Protein AF-A0A8T3X8B7-F1 (afdb_monomer)

Sequence (304 aa):
MKGIYHHLPDPRIIEEIAELNKNKSIENPDLFSPKSDRYKIERVVHNTLFDWNDERKLWLVKKSAGFDDIENYLHAYAIHRANNQLNEACNKLWPCLEFINAISKKISLETNYPRIGSKFQREFTAGTTIPNLYYSHLSSLLAIMSTFGFISIYLRPNRFYNLIRTPDGWKLYERKKYMKEICCKNTKGWHYQLIDLYEFLMNNLEGFPQTDLSKSIQLLDYRNQSQYDVLGGVSVSASMGFNLVFRYMPFIFNTLATAFRIIKKSHSITNYSDSRFEELCEKLPQLYENYYKEFPKNDYDLEI

Secondary structure (DSSP, 8-state):
--SSGGGS-----HHHHHHHHHHHHHH-HHHHSTTS-HHHHHHHHHHHHHHHTSHHHHHHHHHHS-GGGHHHHHHHHHHHHHHHHHHHHHHHHHHHHHHHHHH-HHHHHHS-PPPS-TT--HHHHHHHHHHHHHHHHHHHHHHHHHHTTEEEEEETTTEEEEEEEETTEEEEEEHHHHHHHHS-----SHHHHHHHHHHHHHHHSTTPPP--HHHHHHHHHHHHHHHHHHHT-S---SSS-THHHHHHHHHHHHHHHHHHHHHHHHS-------HHHHHHHHHHHHHHHHHHHHS-GGGS----

Structure (mmCIF, N/CA/C/O backbone):
data_AF-A0A8T3X8B7-F1
#
_entry.id   AF-A0A8T3X8B7-F1
#
loop_
_atom_site.group_PDB
_atom_site.id
_atom_site.type_symbol
_atom_site.label_atom_id
_atom_site.label_alt_id
_atom_site.label_comp_id
_atom_site.label_asym_id
_atom_site.label_entity_id
_atom_site.label_seq_id
_atom_site.pdbx_PDB_ins_code
_atom_site.Cartn_x
_atom_site.Cartn_y
_atom_site.Cartn_z
_atom_site.occupancy
_atom_site.B_iso_or_equiv
_atom_site.auth_seq_id
_atom_site.auth_comp_id
_atom_site.auth_asym_id
_atom_site.auth_atom_id
_atom_site.pdbx_PDB_model_num
ATOM 1 N N . MET A 1 1 ? -32.495 3.100 0.894 1.00 40.47 1 MET A N 1
ATOM 2 C CA . MET A 1 1 ? -31.026 2.925 0.982 1.00 40.47 1 MET A CA 1
ATOM 3 C C . MET A 1 1 ? -30.490 3.342 2.362 1.00 40.47 1 MET A C 1
ATOM 5 O O . MET A 1 1 ? -29.664 4.234 2.448 1.00 40.47 1 MET A O 1
ATOM 9 N N . LYS A 1 2 ? -30.949 2.725 3.464 1.00 31.47 2 LYS A N 1
ATOM 10 C CA . LYS A 1 2 ? -30.523 3.075 4.843 1.00 31.47 2 LYS A CA 1
ATOM 11 C C . LYS A 1 2 ? -29.642 2.003 5.523 1.00 31.47 2 LYS A C 1
ATOM 13 O O . LYS A 1 2 ? -29.457 2.056 6.725 1.00 31.47 2 LYS A O 1
ATOM 18 N N . GLY A 1 3 ? -29.096 1.038 4.772 1.00 42.66 3 GLY A N 1
ATOM 19 C CA . GLY A 1 3 ? -28.388 -0.127 5.341 1.00 42.66 3 GLY A CA 1
ATOM 20 C C . GLY A 1 3 ? -26.893 -0.262 5.023 1.00 42.66 3 GLY A C 1
ATOM 21 O O . GLY A 1 3 ? -26.250 -1.131 5.593 1.00 42.66 3 GLY A O 1
ATOM 22 N N . ILE A 1 4 ? -26.322 0.559 4.132 1.00 49.19 4 ILE A N 1
ATOM 23 C CA . ILE A 1 4 ? -24.929 0.379 3.660 1.00 49.19 4 ILE A CA 1
ATOM 24 C C . ILE A 1 4 ? -23.929 1.199 4.496 1.00 49.19 4 ILE A C 1
ATOM 26 O O . ILE A 1 4 ? -22.772 0.811 4.628 1.00 49.19 4 ILE A O 1
ATOM 30 N N . TYR A 1 5 ? -24.376 2.279 5.145 1.00 48.84 5 TYR A N 1
ATOM 31 C CA . TYR A 1 5 ? -23.497 3.228 5.841 1.00 48.84 5 TYR A CA 1
ATOM 32 C C . TYR A 1 5 ? -22.719 2.631 7.027 1.00 48.84 5 TYR A C 1
ATOM 34 O O . TYR A 1 5 ? -21.628 3.102 7.321 1.00 48.84 5 TYR A O 1
ATOM 42 N N . HIS A 1 6 ? -23.195 1.547 7.651 1.00 54.25 6 HIS A N 1
ATOM 43 C CA . HIS A 1 6 ? -22.463 0.883 8.741 1.00 54.25 6 HIS A CA 1
ATOM 44 C C . HIS A 1 6 ? -21.247 0.063 8.274 1.00 54.25 6 HIS A C 1
ATOM 46 O O . HIS A 1 6 ? -20.427 -0.325 9.112 1.00 54.25 6 HIS A O 1
ATOM 52 N N . HIS A 1 7 ? -21.133 -0.196 6.967 1.00 58.84 7 HIS A N 1
ATOM 53 C CA . HIS A 1 7 ? -20.023 -0.919 6.334 1.00 58.84 7 HIS A CA 1
ATOM 54 C C . HIS A 1 7 ? -19.006 0.007 5.667 1.00 58.84 7 HIS A C 1
ATOM 56 O O . HIS A 1 7 ? -17.978 -0.463 5.163 1.00 58.84 7 HIS A O 1
ATOM 62 N N . LEU A 1 8 ? -19.300 1.308 5.641 1.00 65.50 8 LEU A N 1
ATOM 63 C CA . LEU A 1 8 ? -18.463 2.268 4.958 1.00 65.50 8 LEU A CA 1
ATOM 64 C C . LEU A 1 8 ? -17.256 2.655 5.814 1.00 65.50 8 LEU A C 1
ATOM 66 O O . LEU A 1 8 ? -17.349 2.708 7.046 1.00 65.50 8 LEU A O 1
ATOM 70 N N . PRO A 1 9 ? -16.126 2.931 5.148 1.00 68.06 9 PRO A N 1
ATOM 71 C CA . PRO A 1 9 ? -15.059 3.706 5.739 1.00 68.06 9 PRO A CA 1
ATOM 72 C C . PRO A 1 9 ? -15.561 4.928 6.484 1.00 68.06 9 PRO A C 1
ATOM 74 O O . PRO A 1 9 ? -16.560 5.540 6.105 1.00 68.06 9 PRO A O 1
ATOM 77 N N . ASP A 1 10 ? -14.800 5.320 7.490 1.00 69.69 10 ASP A N 1
ATOM 78 C CA . ASP A 1 10 ? -14.907 6.655 8.041 1.00 69.69 10 ASP A CA 1
ATOM 79 C C . ASP A 1 10 ? -14.784 7.716 6.923 1.00 69.69 10 ASP A C 1
ATOM 81 O O . ASP A 1 10 ? -13.761 7.730 6.235 1.00 69.69 10 ASP A O 1
ATOM 85 N N . PRO A 1 11 ? -15.812 8.562 6.700 1.00 59.84 11 PRO A N 1
ATOM 86 C CA . PRO A 1 11 ? -15.827 9.528 5.606 1.00 59.84 11 PRO A CA 1
ATOM 87 C C . PRO A 1 11 ? -14.945 10.746 5.883 1.00 59.84 11 PRO A C 1
ATOM 89 O O . PRO A 1 11 ? -14.831 11.607 5.014 1.00 59.84 11 PRO A O 1
ATOM 92 N N . ARG A 1 12 ? -14.360 10.837 7.086 1.00 73.12 12 ARG A N 1
ATOM 93 C CA . ARG A 1 12 ? -13.463 11.919 7.477 1.00 73.12 12 ARG A CA 1
ATOM 94 C C . ARG A 1 12 ? -12.337 12.103 6.462 1.00 73.12 12 ARG A C 1
ATOM 96 O O . ARG A 1 12 ? -11.719 11.136 6.006 1.00 73.12 12 ARG A O 1
ATOM 103 N N . ILE A 1 13 ? -12.052 13.362 6.147 1.00 71.12 13 ILE A N 1
ATOM 104 C CA . ILE A 1 13 ? -10.982 13.727 5.214 1.00 71.12 13 ILE A CA 1
ATOM 105 C C . ILE A 1 13 ? -9.605 13.415 5.821 1.00 71.12 13 ILE A C 1
ATOM 107 O O . ILE A 1 13 ? -9.467 13.174 7.025 1.00 71.12 13 ILE A O 1
ATOM 111 N N . ILE A 1 14 ? -8.558 13.436 4.988 1.00 69.50 14 ILE A N 1
ATOM 112 C CA . ILE A 1 14 ? -7.181 13.087 5.392 1.00 69.50 14 ILE A CA 1
ATOM 113 C C . ILE A 1 14 ? -6.763 13.819 6.670 1.00 69.50 14 ILE A C 1
ATOM 115 O O . ILE A 1 14 ? -6.167 13.219 7.562 1.00 69.50 14 ILE A O 1
ATOM 119 N N . GLU A 1 15 ? -7.051 15.117 6.742 1.00 76.69 15 GLU A N 1
ATOM 120 C CA . GLU A 1 15 ? -6.669 16.003 7.839 1.00 76.69 15 GLU A CA 1
ATOM 121 C C . GLU A 1 15 ? -7.252 15.546 9.179 1.00 76.69 15 GLU A C 1
ATOM 123 O O . GLU A 1 15 ? -6.545 15.529 10.182 1.00 76.69 15 GLU A O 1
ATOM 128 N N . GLU A 1 16 ? -8.507 15.108 9.197 1.00 82.94 16 GLU A N 1
ATOM 129 C CA . GLU A 1 16 ? -9.195 14.684 10.416 1.00 82.94 16 GLU A CA 1
ATOM 130 C C . GLU A 1 16 ? -8.695 13.319 10.902 1.00 82.94 16 GLU A C 1
ATOM 132 O O . GLU A 1 16 ? -8.524 13.097 12.102 1.00 82.94 16 GLU A O 1
ATOM 137 N N . ILE A 1 17 ? -8.406 12.401 9.975 1.00 79.31 17 ILE A N 1
ATOM 138 C CA . ILE A 1 17 ? -7.790 11.107 10.296 1.00 79.31 17 ILE A CA 1
ATOM 139 C C . ILE A 1 17 ? -6.359 11.301 10.802 1.00 79.31 17 ILE A C 1
ATOM 141 O O . ILE A 1 17 ? -5.945 10.628 11.752 1.00 79.31 17 ILE A O 1
ATOM 145 N N . ALA A 1 18 ? -5.609 12.213 10.183 1.00 78.88 18 ALA A N 1
ATOM 146 C CA . ALA A 1 18 ? -4.261 12.557 10.603 1.00 78.88 18 ALA A CA 1
ATOM 147 C C . ALA A 1 18 ? -4.257 13.165 12.008 1.00 78.88 18 ALA A C 1
ATOM 149 O O . ALA A 1 18 ? -3.506 12.698 12.861 1.00 78.88 18 ALA A O 1
ATOM 150 N N . GLU A 1 19 ? -5.140 14.128 12.273 1.00 85.12 19 GLU A N 1
ATOM 151 C CA . GLU A 1 19 ? -5.262 14.764 13.584 1.00 85.12 19 GLU A CA 1
ATOM 152 C C . GLU A 1 19 ? -5.714 13.764 14.657 1.00 85.12 19 GLU A C 1
ATOM 154 O O . GLU A 1 19 ? -5.153 13.737 15.750 1.00 85.12 19 GLU A O 1
ATOM 159 N N . LEU A 1 20 ? -6.645 12.857 14.336 1.00 84.31 20 LEU A N 1
ATOM 160 C CA . LEU A 1 20 ? -7.025 11.772 15.242 1.00 84.31 20 LEU A CA 1
ATOM 161 C C . LEU A 1 20 ? -5.825 10.890 15.605 1.00 84.31 20 LEU A C 1
ATOM 163 O O . LEU A 1 20 ? -5.583 10.628 16.781 1.00 84.31 20 LEU A O 1
ATOM 167 N N . ASN A 1 21 ? -5.076 10.416 14.606 1.00 83.00 21 ASN A N 1
ATOM 168 C CA . ASN A 1 21 ? -3.916 9.555 14.842 1.00 83.00 21 ASN A CA 1
ATOM 169 C C . ASN A 1 21 ? -2.826 10.297 15.641 1.00 83.00 21 ASN A C 1
ATOM 171 O O . ASN A 1 21 ? -2.215 9.709 16.534 1.00 83.00 21 ASN A O 1
ATOM 175 N N . LYS A 1 22 ? -2.634 11.592 15.375 1.00 83.00 22 LYS A N 1
ATOM 176 C CA . LYS A 1 22 ? -1.706 12.454 16.108 1.00 83.00 22 LYS A CA 1
ATOM 177 C C . LYS A 1 22 ? -2.122 12.617 17.568 1.00 83.00 22 LYS A C 1
ATOM 179 O O . LYS A 1 22 ? -1.293 12.400 18.449 1.00 83.00 22 LYS A O 1
ATOM 184 N N . ASN A 1 23 ? -3.393 12.894 17.843 1.00 86.25 23 ASN A N 1
ATOM 185 C CA . ASN A 1 23 ? -3.915 12.980 19.209 1.00 86.25 23 ASN A CA 1
ATOM 186 C C . ASN A 1 23 ? -3.743 11.652 19.954 1.00 86.25 23 ASN A C 1
ATOM 188 O O . ASN A 1 23 ? -3.235 11.638 21.072 1.00 86.25 23 ASN A O 1
ATOM 192 N N . LYS A 1 24 ? -4.012 10.519 19.292 1.00 83.75 24 LYS A N 1
ATOM 193 C CA . LYS A 1 24 ? -3.753 9.187 19.861 1.00 83.75 24 LYS A CA 1
ATOM 194 C C . LYS A 1 24 ? -2.279 8.929 20.174 1.00 83.75 24 LYS A C 1
ATOM 196 O O . LYS A 1 24 ? -1.983 8.298 21.188 1.00 83.75 24 LYS A O 1
ATOM 201 N N . SER A 1 25 ? -1.365 9.448 19.355 1.00 81.19 25 SER A N 1
ATOM 202 C CA . SER A 1 25 ? 0.078 9.369 19.616 1.00 81.19 25 SER A CA 1
ATOM 203 C C . SER A 1 25 ? 0.517 10.210 20.820 1.00 81.19 25 SER A C 1
ATOM 205 O O . SER A 1 25 ? 1.421 9.799 21.541 1.00 81.19 25 SER A O 1
ATOM 207 N N . ILE A 1 26 ? -0.143 11.349 21.065 1.00 83.06 26 ILE A N 1
ATOM 208 C CA . ILE A 1 26 ? 0.104 12.214 22.227 1.00 83.06 26 ILE A CA 1
ATOM 209 C C . ILE A 1 26 ? -0.448 11.561 23.499 1.00 83.06 26 ILE A C 1
ATOM 211 O O . ILE A 1 26 ? 0.223 11.574 24.527 1.00 83.06 26 ILE A O 1
ATOM 215 N N . GLU A 1 27 ? -1.638 10.960 23.421 1.00 84.19 27 GLU A N 1
ATOM 216 C CA . GLU A 1 27 ? -2.264 10.236 24.535 1.00 84.19 27 GLU A CA 1
ATOM 217 C C . GLU A 1 27 ? -1.470 8.980 24.932 1.00 84.19 27 GLU A C 1
ATOM 219 O O . GLU A 1 27 ? -1.381 8.660 26.114 1.00 84.19 27 GLU A O 1
ATOM 224 N N . ASN A 1 28 ? -0.881 8.268 23.959 1.00 82.62 28 ASN A N 1
ATOM 225 C CA . ASN A 1 28 ? -0.239 6.964 24.169 1.00 82.62 28 ASN A CA 1
ATOM 226 C C . ASN A 1 28 ? 1.165 6.879 23.537 1.00 82.62 28 ASN A C 1
ATOM 228 O O . ASN A 1 28 ? 1.406 6.020 22.681 1.00 82.62 28 ASN A O 1
ATOM 232 N N . PRO A 1 29 ? 2.128 7.725 23.941 1.00 81.44 29 PRO A N 1
ATOM 233 C CA . PRO A 1 29 ? 3.418 7.857 23.259 1.00 81.44 29 PRO A CA 1
ATOM 234 C C . PRO A 1 29 ? 4.197 6.537 23.163 1.00 81.44 29 PRO A C 1
ATOM 236 O O . PRO A 1 29 ? 4.864 6.284 22.158 1.00 81.44 29 PRO A O 1
ATOM 239 N N . ASP A 1 30 ? 4.060 5.649 24.149 1.00 81.56 30 ASP A N 1
ATOM 240 C CA . ASP A 1 30 ? 4.735 4.349 24.170 1.00 81.56 30 ASP A CA 1
ATOM 241 C C . ASP A 1 30 ? 4.258 3.390 23.071 1.00 81.56 30 ASP A C 1
ATOM 243 O O . ASP A 1 30 ? 5.055 2.591 22.578 1.00 81.56 30 ASP A O 1
ATOM 247 N N . LEU A 1 31 ? 2.991 3.469 22.648 1.00 80.75 31 LEU A N 1
ATOM 248 C CA . LEU A 1 31 ? 2.445 2.624 21.575 1.00 80.75 31 LEU A CA 1
ATOM 249 C C . LEU A 1 31 ? 2.879 3.097 20.182 1.00 80.75 31 LEU A C 1
ATOM 251 O O . LEU A 1 31 ? 2.998 2.296 19.253 1.00 80.75 31 LEU A O 1
ATOM 255 N N . PHE A 1 32 ? 3.131 4.397 20.038 1.00 79.75 32 PHE A N 1
ATOM 256 C CA . PHE A 1 32 ? 3.470 5.034 18.764 1.00 79.75 32 PHE A CA 1
ATOM 257 C C . PHE A 1 32 ? 4.974 5.332 18.624 1.00 79.75 32 PHE A C 1
ATOM 259 O O . PHE A 1 32 ? 5.441 5.727 17.555 1.00 79.75 32 PHE A O 1
ATOM 266 N N . SER A 1 33 ? 5.761 5.120 19.679 1.00 73.75 33 SER A N 1
ATOM 267 C CA . SER A 1 33 ? 7.211 5.324 19.684 1.00 73.75 33 SER A CA 1
ATOM 268 C C . SER A 1 33 ? 7.936 4.435 18.657 1.00 73.75 33 SER A C 1
ATOM 270 O O . SER A 1 33 ? 7.546 3.280 18.469 1.00 73.75 33 SER A O 1
ATOM 272 N N . PRO A 1 34 ? 9.057 4.886 18.054 1.00 67.00 34 PRO A N 1
ATOM 273 C CA . PRO A 1 34 ? 9.959 4.010 17.295 1.00 67.00 34 PRO A CA 1
ATOM 274 C C . PRO A 1 34 ? 10.466 2.802 18.086 1.00 67.00 34 PRO A C 1
ATOM 276 O O . PRO A 1 34 ? 10.826 1.784 17.506 1.00 67.00 34 PRO A O 1
ATOM 279 N N . LYS A 1 35 ? 10.511 2.921 19.418 1.00 66.31 35 LYS A N 1
ATOM 280 C CA . LYS A 1 35 ? 10.934 1.851 20.330 1.00 66.31 35 LYS A CA 1
ATOM 281 C C . LYS A 1 35 ? 9.788 0.922 20.730 1.00 66.31 35 LYS A C 1
ATOM 283 O O . LYS A 1 35 ? 10.022 -0.029 21.472 1.00 66.31 35 LYS A O 1
ATOM 288 N N . SER A 1 36 ? 8.561 1.207 20.288 1.00 70.81 36 SER A N 1
ATOM 289 C CA . SER A 1 36 ? 7.424 0.330 20.545 1.00 70.81 36 SER A CA 1
ATOM 290 C C . SER A 1 36 ? 7.675 -1.029 19.892 1.00 70.81 36 SER A C 1
ATOM 292 O O . SER A 1 36 ? 8.082 -1.129 18.732 1.00 70.81 36 SER A O 1
ATOM 294 N N . ASP A 1 37 ? 7.472 -2.102 20.656 1.00 75.81 37 ASP A N 1
ATOM 295 C CA . ASP A 1 37 ? 7.618 -3.447 20.116 1.00 75.81 37 ASP A CA 1
ATOM 296 C C . ASP A 1 37 ? 6.456 -3.718 19.156 1.00 75.81 37 ASP A C 1
ATOM 298 O O . ASP A 1 37 ? 5.339 -4.049 19.568 1.00 75.81 37 ASP A O 1
ATOM 302 N N . ARG A 1 38 ? 6.733 -3.597 17.853 1.00 75.00 38 ARG A N 1
ATOM 303 C CA . ARG A 1 38 ? 5.755 -3.892 16.803 1.00 75.00 38 ARG A CA 1
ATOM 304 C C . ARG A 1 38 ? 5.114 -5.262 17.010 1.00 75.00 38 ARG A C 1
ATOM 306 O O . ARG A 1 38 ? 3.904 -5.387 16.871 1.00 75.00 38 ARG A O 1
ATOM 313 N N . TYR A 1 39 ? 5.886 -6.278 17.400 1.00 78.25 39 TYR A N 1
ATOM 314 C CA . TYR A 1 39 ? 5.379 -7.637 17.559 1.00 78.25 39 TYR A CA 1
ATOM 315 C C . TYR A 1 39 ? 4.473 -7.767 18.777 1.00 78.25 39 TYR A C 1
ATOM 317 O O . TYR A 1 39 ? 3.578 -8.613 18.775 1.00 78.25 39 TYR A O 1
ATOM 325 N N . LYS A 1 40 ? 4.665 -6.935 19.805 1.00 79.25 40 LYS A N 1
ATOM 326 C CA . LYS A 1 40 ? 3.720 -6.818 20.918 1.00 79.25 40 LYS A CA 1
ATOM 327 C C . LYS A 1 40 ? 2.384 -6.267 20.422 1.00 79.25 40 LYS A C 1
ATOM 329 O O . LYS A 1 40 ? 1.358 -6.884 20.691 1.00 79.25 40 LYS A O 1
ATOM 334 N N . ILE A 1 41 ? 2.394 -5.173 19.658 1.00 81.88 41 ILE A N 1
ATOM 335 C CA . ILE A 1 41 ? 1.171 -4.560 19.110 1.00 81.88 41 ILE A CA 1
ATOM 336 C C . ILE A 1 41 ? 0.455 -5.530 18.166 1.00 81.88 41 ILE A C 1
ATOM 338 O O . ILE A 1 41 ? -0.735 -5.788 18.346 1.00 81.88 41 ILE A O 1
ATOM 342 N N . GLU A 1 42 ? 1.173 -6.130 17.207 1.00 82.94 42 GLU A N 1
ATOM 343 C CA . GLU A 1 42 ? 0.586 -7.106 16.280 1.00 82.94 42 GLU A CA 1
ATOM 344 C C . GLU A 1 42 ? -0.016 -8.295 17.039 1.00 82.94 42 GLU A C 1
ATOM 346 O O . GLU A 1 42 ? -1.119 -8.723 16.717 1.00 82.94 42 GLU A O 1
ATOM 351 N N . ARG A 1 43 ? 0.658 -8.799 18.080 1.00 81.75 43 ARG A N 1
ATOM 352 C CA . ARG A 1 43 ? 0.160 -9.913 18.898 1.00 81.75 43 ARG A CA 1
ATOM 353 C C . ARG A 1 43 ? -1.096 -9.546 19.680 1.00 81.75 43 ARG A C 1
ATOM 355 O O . ARG A 1 43 ? -2.034 -10.335 19.686 1.00 81.75 43 ARG A O 1
ATOM 362 N N . VAL A 1 44 ? -1.133 -8.374 20.319 1.00 82.50 44 VAL A N 1
ATOM 363 C CA . VAL A 1 44 ? -2.319 -7.896 21.052 1.00 82.50 44 VAL A CA 1
ATOM 364 C C . VAL A 1 44 ? -3.508 -7.770 20.102 1.00 82.50 44 VAL A C 1
ATOM 366 O O . VAL A 1 44 ? -4.579 -8.308 20.388 1.00 82.50 44 VAL A O 1
ATOM 369 N N . VAL A 1 45 ? -3.307 -7.144 18.939 1.00 84.00 45 VAL A N 1
ATOM 370 C CA . VAL A 1 45 ? -4.359 -6.998 17.927 1.00 84.00 45 VAL A CA 1
ATOM 371 C C . VAL A 1 45 ? -4.795 -8.359 17.387 1.00 84.00 45 VAL A C 1
ATOM 373 O O . VAL A 1 45 ? -5.982 -8.658 17.394 1.00 84.00 45 VAL A O 1
ATOM 376 N N . HIS A 1 46 ? -3.869 -9.221 16.962 1.00 82.56 46 HIS A N 1
ATOM 377 C CA . HIS A 1 46 ? -4.210 -10.527 16.384 1.00 82.56 46 HIS A CA 1
ATOM 378 C C . HIS A 1 46 ? -4.917 -11.441 17.380 1.00 82.56 46 HIS A C 1
ATOM 380 O O . HIS A 1 46 ? -5.888 -12.085 16.995 1.00 82.56 46 HIS A O 1
ATOM 386 N N . ASN A 1 47 ? -4.489 -11.469 18.645 1.00 78.44 47 ASN A N 1
ATOM 387 C CA . ASN A 1 47 ? -5.180 -12.233 19.684 1.00 78.44 47 ASN A CA 1
ATOM 388 C C . ASN A 1 47 ? -6.603 -11.702 19.890 1.00 78.44 47 ASN A C 1
ATOM 390 O O . ASN A 1 47 ? -7.554 -12.475 19.868 1.00 78.44 47 ASN A O 1
ATOM 394 N N . THR A 1 48 ? -6.760 -10.380 19.980 1.00 76.69 48 THR A N 1
ATOM 395 C CA . THR A 1 48 ? -8.078 -9.764 20.174 1.00 76.69 48 T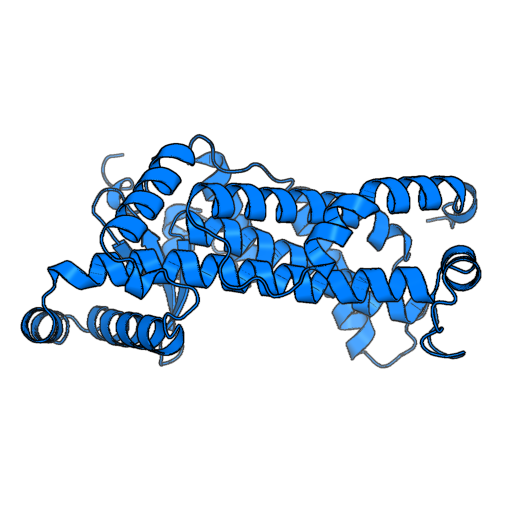HR A CA 1
ATOM 396 C C . THR A 1 48 ? -9.016 -10.020 18.991 1.00 76.69 48 THR A C 1
ATOM 398 O O . THR A 1 48 ? -10.182 -10.359 19.179 1.00 76.69 48 THR A O 1
ATOM 401 N N . LEU A 1 49 ? -8.512 -9.911 17.758 1.00 76.00 49 LEU A N 1
ATOM 402 C CA . LEU A 1 49 ? -9.297 -10.158 16.546 1.00 76.00 49 LEU A CA 1
ATOM 403 C C . LEU A 1 49 ? -9.612 -11.642 16.336 1.00 76.00 49 LEU A C 1
ATOM 405 O O . LEU A 1 49 ? -10.660 -11.971 15.782 1.00 76.00 49 LEU A O 1
ATOM 409 N N . PHE A 1 50 ? -8.731 -12.547 16.771 1.00 69.62 50 PHE A N 1
ATOM 410 C CA . PHE A 1 50 ? -9.024 -13.979 16.779 1.00 69.62 50 PHE A CA 1
ATOM 411 C C . PHE A 1 50 ? -10.232 -14.277 17.675 1.00 69.62 50 PHE A C 1
ATOM 413 O O . PHE A 1 50 ? -11.119 -15.034 17.280 1.00 69.62 50 PHE A O 1
ATOM 420 N N . ASP A 1 51 ? -10.314 -13.608 18.824 1.00 63.22 51 ASP A N 1
ATOM 421 C CA . ASP A 1 51 ? -11.441 -13.721 19.745 1.00 63.22 51 ASP A CA 1
ATOM 422 C C . ASP A 1 51 ? -12.707 -13.001 19.243 1.00 63.22 51 ASP A C 1
ATOM 424 O O . ASP A 1 51 ? -13.811 -13.383 19.622 1.00 63.22 51 ASP A O 1
ATOM 428 N N . TRP A 1 52 ? -12.598 -12.022 18.332 1.00 63.75 52 TRP A N 1
ATOM 429 C CA . TRP A 1 52 ? -13.763 -11.411 17.662 1.00 63.75 52 TRP A CA 1
ATOM 430 C C . TRP A 1 52 ? -14.488 -12.354 16.695 1.00 63.75 52 TRP A C 1
ATOM 432 O O . TRP A 1 52 ? -15.652 -12.141 16.368 1.00 63.75 52 TRP A O 1
ATOM 442 N N . ASN A 1 53 ? -13.808 -13.400 16.231 1.00 58.41 53 ASN A N 1
ATOM 443 C CA . ASN A 1 53 ? -14.359 -14.387 15.307 1.00 58.41 53 ASN A CA 1
ATOM 444 C C . ASN A 1 53 ? -15.126 -15.520 16.030 1.00 58.41 53 ASN A C 1
ATOM 446 O O . ASN A 1 53 ? -15.687 -16.395 15.372 1.00 58.41 53 ASN A O 1
ATOM 450 N N . ASP A 1 54 ? -15.137 -15.508 17.368 1.00 55.56 54 ASP A N 1
ATOM 451 C CA . ASP A 1 54 ? -15.851 -16.438 18.247 1.00 55.56 54 ASP A CA 1
ATOM 452 C C . ASP A 1 54 ? -16.637 -15.626 19.295 1.00 55.56 54 ASP A C 1
ATOM 454 O O . ASP A 1 54 ? -16.075 -15.152 20.284 1.00 55.56 54 ASP A O 1
ATOM 458 N N . GLU A 1 55 ? -17.949 -15.446 19.089 1.00 47.44 55 GLU A N 1
ATOM 459 C CA . GLU A 1 55 ? -18.820 -14.627 19.957 1.00 47.44 55 GLU A CA 1
ATOM 460 C C . GLU A 1 55 ? -18.701 -14.975 21.457 1.00 47.44 55 GLU A C 1
ATOM 462 O O . GLU A 1 55 ? -18.886 -14.103 22.307 1.00 47.44 55 GLU A O 1
ATOM 467 N N . ARG A 1 56 ? -18.327 -16.220 21.808 1.00 38.81 56 ARG A N 1
ATOM 468 C CA . ARG A 1 56 ? -18.134 -16.659 23.204 1.00 38.81 56 ARG A CA 1
ATOM 469 C C . ARG A 1 56 ? -16.836 -16.143 23.835 1.00 38.81 56 ARG A C 1
ATOM 471 O O . ARG A 1 56 ? -16.788 -15.980 25.054 1.00 38.81 56 ARG A O 1
ATOM 478 N N . LYS A 1 57 ? -15.792 -15.866 23.048 1.00 41.59 57 LYS A N 1
ATOM 479 C CA . LYS A 1 57 ? -14.496 -15.346 23.536 1.00 41.59 57 LYS A CA 1
ATOM 480 C C . LYS A 1 57 ? -14.420 -13.826 23.544 1.00 41.59 57 LYS A C 1
ATOM 482 O O . LYS A 1 57 ? -13.714 -13.254 24.373 1.00 41.59 57 LYS A O 1
ATOM 487 N N . LEU A 1 58 ? -15.238 -13.179 22.718 1.00 41.41 58 LEU A N 1
ATOM 488 C CA . LEU A 1 58 ? -15.462 -11.733 22.706 1.00 41.41 58 LEU A CA 1
ATOM 489 C C . LEU A 1 58 ? -15.857 -11.194 24.099 1.00 41.41 58 LEU A C 1
ATOM 491 O O . LEU A 1 58 ? -15.483 -10.082 24.462 1.00 41.41 58 LEU A O 1
ATOM 495 N N . TRP A 1 59 ? -16.552 -12.000 24.912 1.00 38.12 59 TRP A N 1
ATOM 496 C CA . TRP A 1 59 ? -16.892 -11.689 26.309 1.00 38.12 59 TRP A CA 1
ATOM 497 C C . TRP A 1 59 ? -15.718 -11.855 27.297 1.00 38.12 59 TRP A C 1
ATOM 499 O O . TRP A 1 59 ? -15.636 -11.117 28.276 1.00 38.12 59 TRP A O 1
ATOM 509 N N . LEU A 1 60 ? -14.785 -12.780 27.043 1.00 36.59 60 LEU A N 1
ATOM 510 C CA . LEU A 1 60 ? -13.626 -13.030 27.913 1.00 36.59 60 LEU A CA 1
ATOM 511 C C . LEU A 1 60 ? -12.522 -11.982 27.722 1.00 36.59 60 LEU A C 1
ATOM 513 O O . LEU A 1 60 ? -11.996 -11.485 28.716 1.00 36.59 60 LEU A O 1
ATOM 517 N N . VAL A 1 61 ? -12.240 -11.568 26.479 1.00 43.03 61 VAL A N 1
ATOM 518 C CA . VAL A 1 61 ? -11.290 -10.471 26.193 1.00 43.03 61 VAL A CA 1
ATOM 519 C C . VAL A 1 61 ? -11.783 -9.163 26.805 1.00 43.03 61 VAL A C 1
ATOM 521 O O . VAL A 1 61 ? -10.993 -8.444 27.416 1.00 43.03 61 VAL A O 1
ATOM 524 N N . LYS A 1 62 ? -13.104 -8.911 26.744 1.00 44.69 62 LYS A N 1
ATOM 525 C CA . LYS A 1 62 ? -13.790 -7.786 27.415 1.00 44.69 62 LYS A CA 1
ATOM 526 C C . LYS A 1 62 ? -13.543 -7.700 28.918 1.00 44.69 62 LYS A C 1
ATOM 528 O O . LYS A 1 62 ? -13.724 -6.632 29.492 1.00 44.69 62 LYS A O 1
ATOM 533 N N . LYS A 1 63 ? -13.142 -8.804 29.551 1.00 40.09 63 LYS A N 1
ATOM 534 C CA . LYS A 1 63 ? -12.945 -8.898 30.998 1.00 40.09 63 LYS A CA 1
ATOM 535 C C . LYS A 1 63 ? -11.470 -8.930 31.418 1.00 40.09 63 LYS A C 1
ATOM 537 O O . LYS A 1 63 ? -11.182 -8.624 32.569 1.00 40.09 63 LYS A O 1
ATOM 542 N N . SER A 1 64 ? -10.550 -9.318 30.529 1.00 41.97 64 SER A N 1
ATOM 543 C CA . SER A 1 64 ? -9.126 -9.517 30.858 1.00 41.97 64 SER A CA 1
ATOM 544 C C . SER A 1 64 ? -8.199 -8.377 30.429 1.00 41.97 64 SER A C 1
ATOM 546 O O . SER A 1 64 ? -7.108 -8.256 30.977 1.00 41.97 64 SER A O 1
ATOM 548 N N . ALA A 1 65 ? -8.607 -7.550 29.468 1.00 44.97 65 ALA A N 1
ATOM 549 C CA . ALA A 1 65 ? -7.915 -6.316 29.112 1.00 44.97 65 ALA A CA 1
ATOM 550 C C . ALA A 1 65 ? -8.860 -5.149 29.406 1.00 44.97 65 ALA A C 1
ATOM 552 O O . ALA A 1 65 ? -10.024 -5.210 29.021 1.00 44.97 65 ALA A O 1
ATOM 553 N N . GLY A 1 66 ? -8.391 -4.100 30.086 1.00 48.09 66 GLY A N 1
ATOM 554 C CA . GLY A 1 66 ? -9.125 -2.836 30.149 1.00 48.09 66 GLY A CA 1
ATOM 555 C C . GLY A 1 66 ? -9.438 -2.388 28.720 1.00 48.09 66 GLY A C 1
ATOM 556 O O . GLY A 1 66 ? -8.532 -2.059 27.960 1.00 48.09 66 GLY A O 1
ATOM 557 N N . PHE A 1 67 ? -10.705 -2.490 28.319 1.00 47.78 67 PHE A N 1
ATOM 558 C CA . PHE A 1 67 ? -11.126 -2.359 26.920 1.00 47.78 67 PHE A CA 1
ATOM 559 C C . PHE A 1 67 ? -10.963 -0.943 26.367 1.00 47.78 67 PHE A C 1
ATOM 561 O O . PHE A 1 67 ? -10.944 -0.773 25.152 1.00 47.78 67 PHE A O 1
ATOM 568 N N . ASP A 1 68 ? -10.752 0.039 27.242 1.00 52.84 68 ASP A N 1
ATOM 569 C CA . ASP A 1 68 ? -10.447 1.417 26.862 1.00 52.84 68 ASP A CA 1
ATOM 570 C C . ASP A 1 68 ? -9.104 1.539 26.108 1.00 52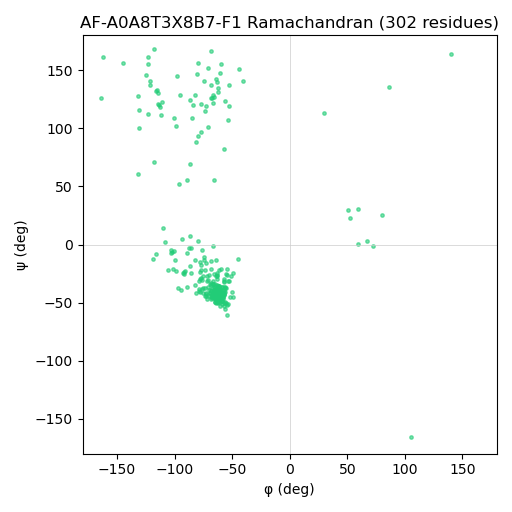.84 68 ASP A C 1
ATOM 572 O O . ASP A 1 68 ? -8.850 2.553 25.463 1.00 52.84 68 ASP A O 1
ATOM 576 N N . ASP A 1 69 ? -8.260 0.495 26.117 1.00 69.38 69 ASP A N 1
ATOM 577 C CA . ASP A 1 69 ? -6.937 0.521 25.482 1.00 69.38 69 ASP A CA 1
ATOM 578 C C . ASP A 1 69 ? -6.890 -0.141 24.084 1.00 69.38 69 ASP A C 1
ATOM 580 O O . ASP A 1 69 ? -6.031 0.190 23.267 1.00 69.38 69 ASP A O 1
ATOM 584 N N . ILE A 1 70 ? -7.816 -1.052 23.728 1.00 78.50 70 ILE A N 1
ATOM 585 C CA . ILE A 1 70 ? -7.708 -1.793 22.447 1.00 78.50 70 ILE A CA 1
ATOM 586 C C . ILE A 1 70 ? -7.836 -0.881 21.226 1.00 78.50 70 ILE A C 1
ATOM 588 O O . ILE A 1 70 ? -7.176 -1.103 20.210 1.00 78.50 70 ILE A O 1
ATOM 592 N N . GLU A 1 71 ? -8.656 0.163 21.322 1.00 81.44 71 GLU A N 1
ATOM 593 C CA . GLU A 1 71 ? -8.789 1.151 20.260 1.00 81.44 71 GLU A CA 1
ATOM 594 C C . GLU A 1 71 ? -7.436 1.824 19.986 1.00 81.44 71 GLU A C 1
ATOM 596 O O . GLU A 1 71 ? -7.001 1.873 18.833 1.00 81.44 71 GLU A O 1
ATOM 601 N N . ASN A 1 72 ? -6.703 2.217 21.034 1.00 83.94 72 ASN A N 1
ATOM 602 C CA . ASN A 1 72 ? -5.363 2.796 20.907 1.00 83.94 72 ASN A CA 1
ATOM 603 C C . ASN A 1 72 ? -4.387 1.814 20.240 1.00 83.94 72 ASN A C 1
ATOM 605 O O . ASN A 1 72 ? -3.638 2.212 19.345 1.00 83.94 72 ASN A O 1
ATOM 609 N N . TYR A 1 73 ? -4.447 0.520 20.583 1.00 85.44 73 TYR A N 1
ATOM 610 C CA . TYR A 1 73 ? -3.671 -0.520 19.895 1.00 85.44 73 TYR A CA 1
ATOM 611 C C . TYR A 1 73 ? -4.038 -0.655 18.412 1.00 85.44 73 TYR A C 1
ATOM 613 O O . TYR A 1 73 ? -3.145 -0.875 17.596 1.00 85.44 73 TYR A O 1
ATOM 621 N N . LEU A 1 74 ? -5.310 -0.511 18.030 1.00 88.06 74 LEU A N 1
ATOM 622 C CA . LEU A 1 74 ? -5.743 -0.567 16.628 1.00 88.06 74 LEU A CA 1
ATOM 623 C C . LEU A 1 74 ? -5.277 0.668 15.839 1.00 88.06 74 LEU A C 1
ATOM 625 O O . LEU A 1 74 ? -4.814 0.524 14.705 1.00 88.06 74 LEU A O 1
ATOM 629 N N . HIS A 1 75 ? -5.309 1.863 16.442 1.00 88.00 75 HIS A N 1
ATOM 630 C CA . HIS A 1 75 ? -4.714 3.072 15.855 1.00 88.00 75 HIS A CA 1
ATOM 631 C C . HIS A 1 75 ? -3.199 2.936 15.684 1.00 88.00 75 HIS A C 1
ATOM 633 O O . HIS A 1 75 ? -2.682 3.188 14.593 1.00 88.00 75 HIS A O 1
ATOM 639 N N . ALA A 1 76 ? -2.497 2.482 16.725 1.00 86.44 76 ALA A N 1
ATOM 640 C CA . ALA A 1 76 ? -1.062 2.235 16.662 1.00 86.44 76 ALA A CA 1
ATOM 641 C C . ALA A 1 76 ? -0.740 1.189 15.588 1.00 86.44 76 ALA A C 1
ATOM 643 O O . ALA A 1 76 ? 0.127 1.409 14.743 1.00 86.44 76 ALA A O 1
ATOM 644 N N . TYR A 1 77 ? -1.487 0.083 15.550 1.00 89.25 77 TYR A N 1
ATOM 645 C CA . TYR A 1 77 ? -1.334 -0.960 14.540 1.00 89.25 77 TYR A CA 1
ATOM 646 C C . TYR A 1 77 ? -1.503 -0.415 13.121 1.00 89.25 77 TYR A C 1
ATOM 648 O O . TYR A 1 77 ? -0.682 -0.722 12.262 1.00 89.25 77 TYR A O 1
ATOM 656 N N . ALA A 1 78 ? -2.492 0.444 12.871 1.00 90.62 78 ALA A N 1
ATOM 657 C CA . ALA A 1 78 ? -2.698 1.076 11.568 1.00 90.62 78 ALA A CA 1
ATOM 658 C C . ALA A 1 78 ? -1.476 1.873 11.092 1.00 90.62 78 ALA A C 1
ATOM 660 O O . ALA A 1 78 ? -1.007 1.679 9.968 1.00 90.62 78 ALA A O 1
ATOM 661 N N . ILE A 1 79 ? -0.908 2.700 11.972 1.00 88.38 79 ILE A N 1
ATOM 662 C CA . ILE A 1 79 ? 0.296 3.488 11.683 1.00 88.38 79 ILE A CA 1
ATOM 663 C C . ILE A 1 79 ? 1.525 2.590 11.500 1.00 88.38 79 ILE A C 1
ATOM 665 O O . ILE A 1 79 ? 2.290 2.777 10.554 1.00 88.38 79 ILE A O 1
ATOM 669 N N . HIS A 1 80 ? 1.700 1.570 12.342 1.00 87.31 80 HIS A N 1
ATOM 670 C CA . HIS A 1 80 ? 2.789 0.595 12.208 1.00 87.31 80 HIS A CA 1
ATOM 671 C C . HIS A 1 80 ? 2.717 -0.173 10.890 1.00 87.31 80 HIS A C 1
ATOM 673 O O . HIS A 1 80 ? 3.728 -0.345 10.206 1.00 87.31 80 HIS A O 1
ATOM 679 N N . ARG A 1 81 ? 1.517 -0.603 10.490 1.00 89.69 81 ARG A N 1
ATOM 680 C CA . ARG A 1 81 ? 1.286 -1.244 9.192 1.00 89.69 81 ARG A CA 1
ATOM 681 C C . ARG A 1 81 ? 1.604 -0.289 8.050 1.00 89.69 81 ARG A C 1
ATOM 683 O O . ARG A 1 81 ? 2.318 -0.699 7.140 1.00 89.69 81 ARG A O 1
ATOM 690 N N . ALA A 1 82 ? 1.163 0.963 8.129 1.00 90.62 82 ALA A N 1
ATOM 691 C CA . ALA A 1 82 ? 1.456 1.980 7.126 1.00 90.62 82 ALA A CA 1
ATOM 692 C C . ALA A 1 82 ? 2.972 2.213 6.963 1.00 90.62 82 ALA A C 1
ATOM 694 O O . ALA A 1 82 ? 3.494 2.120 5.853 1.00 90.62 82 ALA A O 1
ATOM 695 N N . ASN A 1 83 ? 3.702 2.392 8.070 1.00 87.06 83 ASN A N 1
ATOM 696 C CA . ASN A 1 83 ? 5.163 2.531 8.076 1.00 87.06 83 ASN A CA 1
ATOM 697 C C . ASN A 1 83 ? 5.881 1.293 7.513 1.00 87.06 83 ASN A C 1
ATOM 699 O O . ASN A 1 83 ? 6.835 1.419 6.748 1.00 87.06 83 ASN A O 1
ATOM 703 N N . ASN A 1 84 ? 5.424 0.082 7.848 1.00 87.00 84 ASN A N 1
ATOM 704 C CA . ASN A 1 84 ? 5.997 -1.148 7.294 1.00 87.00 84 ASN A CA 1
ATOM 705 C C . ASN A 1 84 ? 5.782 -1.255 5.779 1.00 87.00 84 ASN A C 1
ATOM 707 O O . ASN A 1 84 ? 6.671 -1.716 5.069 1.00 87.00 84 ASN A O 1
ATOM 711 N N . GLN A 1 85 ? 4.617 -0.833 5.283 1.00 91.56 85 GLN A N 1
ATOM 712 C CA . GLN A 1 85 ? 4.328 -0.826 3.851 1.00 91.56 85 GLN A CA 1
ATOM 713 C C . GLN A 1 85 ? 5.132 0.251 3.108 1.00 91.56 85 GLN A C 1
ATOM 715 O O . GLN A 1 85 ? 5.623 -0.030 2.020 1.00 91.56 85 GLN A O 1
ATOM 720 N N . LEU A 1 86 ? 5.365 1.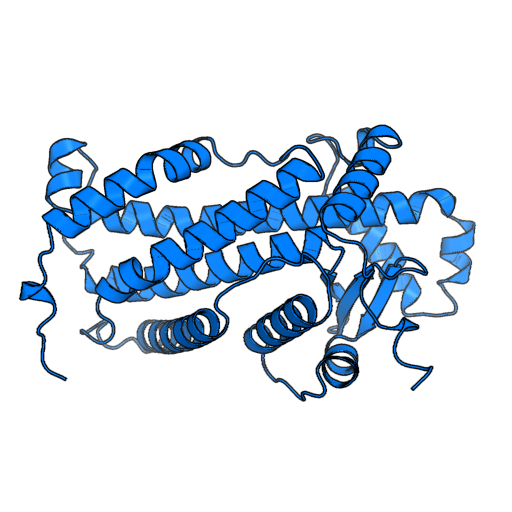427 3.705 1.00 87.69 86 LEU A N 1
ATOM 721 C CA . LEU A 1 86 ? 6.319 2.401 3.156 1.00 87.69 86 LEU A CA 1
ATOM 722 C C . LEU A 1 86 ? 7.723 1.809 3.039 1.00 87.69 86 LEU A C 1
ATOM 724 O O . LEU A 1 86 ? 8.336 1.895 1.980 1.00 87.69 86 LEU A O 1
ATOM 728 N N . ASN A 1 87 ? 8.215 1.170 4.102 1.00 84.38 87 ASN A N 1
ATOM 729 C CA . ASN A 1 87 ? 9.526 0.530 4.081 1.00 84.38 87 ASN A CA 1
ATOM 730 C C . ASN A 1 87 ? 9.610 -0.546 2.983 1.00 84.38 87 ASN A C 1
ATOM 732 O O . ASN A 1 87 ? 10.564 -0.572 2.210 1.00 84.38 87 ASN A O 1
ATOM 736 N N . GLU A 1 88 ? 8.590 -1.398 2.859 1.00 87.56 88 GLU A N 1
ATOM 737 C CA . GLU A 1 88 ? 8.522 -2.390 1.782 1.00 87.56 88 GLU A CA 1
ATOM 738 C C . GLU A 1 88 ? 8.514 -1.725 0.398 1.00 87.56 88 GLU A C 1
ATOM 740 O O . GLU A 1 88 ? 9.230 -2.166 -0.499 1.00 87.56 88 GLU A O 1
ATOM 745 N N . ALA A 1 89 ? 7.757 -0.639 0.220 1.00 89.31 89 ALA A N 1
ATOM 746 C CA . ALA A 1 89 ? 7.727 0.097 -1.038 1.00 89.31 89 ALA A CA 1
ATOM 747 C C . ALA A 1 89 ? 9.117 0.625 -1.425 1.00 89.31 89 ALA A C 1
ATOM 749 O O . ALA A 1 89 ? 9.535 0.461 -2.576 1.00 89.31 89 ALA A O 1
ATOM 750 N N . CYS A 1 90 ? 9.853 1.186 -0.462 1.00 83.06 90 CYS A N 1
ATOM 751 C CA . CYS A 1 90 ? 11.223 1.659 -0.649 1.00 83.06 90 CYS A CA 1
ATOM 752 C C . CYS A 1 90 ? 12.188 0.511 -0.966 1.00 83.06 90 CYS A C 1
ATOM 754 O O . CYS A 1 90 ? 12.942 0.599 -1.933 1.00 83.06 90 CYS A O 1
ATOM 756 N N . ASN A 1 91 ? 12.118 -0.597 -0.223 1.00 83.50 91 ASN A N 1
ATOM 757 C CA . ASN A 1 91 ? 12.974 -1.768 -0.437 1.00 83.50 91 ASN A CA 1
ATOM 758 C C . ASN A 1 91 ? 12.761 -2.423 -1.805 1.00 83.50 91 ASN A C 1
ATOM 760 O O . ASN A 1 91 ? 13.671 -3.061 -2.325 1.00 83.50 91 ASN A O 1
ATOM 764 N N . LYS A 1 92 ? 11.574 -2.279 -2.401 1.00 87.62 92 LYS A N 1
ATOM 765 C CA . LYS A 1 92 ? 11.296 -2.740 -3.769 1.00 87.62 92 LYS A CA 1
ATOM 766 C C . LYS A 1 92 ? 11.773 -1.750 -4.824 1.00 87.62 92 LYS A C 1
ATOM 768 O O . LYS A 1 92 ? 12.238 -2.161 -5.884 1.00 87.62 92 LYS A O 1
ATOM 773 N N . LEU A 1 93 ? 11.697 -0.456 -4.536 1.00 84.06 93 LEU A N 1
ATOM 774 C CA . LEU A 1 93 ? 12.125 0.584 -5.463 1.00 84.06 93 LEU A CA 1
ATOM 775 C C . LEU A 1 93 ? 13.649 0.707 -5.547 1.00 84.06 93 LEU A C 1
ATOM 777 O O . LEU A 1 93 ? 14.176 0.885 -6.640 1.00 84.06 93 LEU A O 1
ATOM 781 N N . TRP A 1 94 ? 14.355 0.548 -4.424 1.00 78.50 94 TRP A N 1
ATOM 782 C CA . TRP A 1 94 ? 15.813 0.683 -4.352 1.00 78.50 94 TRP A CA 1
ATOM 783 C C . TRP A 1 94 ? 16.555 -0.215 -5.358 1.00 78.50 94 TRP A C 1
ATOM 785 O O . TRP A 1 94 ? 17.299 0.320 -6.180 1.00 78.50 94 TRP A O 1
ATOM 795 N N . PRO A 1 95 ? 16.296 -1.539 -5.425 1.00 76.00 95 PRO A N 1
ATOM 796 C CA . PRO A 1 95 ? 16.914 -2.400 -6.428 1.00 76.00 95 PRO A CA 1
ATOM 797 C C . PRO A 1 95 ? 16.690 -1.919 -7.861 1.00 76.00 95 PRO A C 1
ATOM 799 O O . PRO A 1 95 ? 17.601 -2.014 -8.672 1.00 76.00 95 PRO A O 1
ATOM 802 N N . CYS A 1 96 ? 15.513 -1.370 -8.183 1.00 77.88 96 CYS A N 1
ATOM 803 C CA . CYS A 1 96 ? 15.217 -0.864 -9.528 1.00 77.88 96 CYS A CA 1
ATOM 804 C C . CYS A 1 96 ? 16.204 0.232 -9.951 1.00 77.88 96 CYS A C 1
ATOM 806 O O . CYS A 1 96 ? 16.595 0.305 -11.112 1.00 77.88 96 CYS A O 1
ATOM 808 N N . LEU A 1 97 ? 16.620 1.072 -9.007 1.00 73.56 97 LEU A N 1
ATOM 809 C CA . LEU A 1 97 ? 17.512 2.202 -9.251 1.00 73.56 97 LEU A CA 1
ATOM 810 C C . LEU A 1 97 ? 18.967 1.763 -9.312 1.00 73.56 97 LEU A C 1
ATOM 812 O O . LEU A 1 97 ? 19.683 2.177 -10.217 1.00 73.56 97 LEU A O 1
ATOM 816 N N . GLU A 1 98 ? 19.373 0.863 -8.417 1.00 72.00 98 GLU A N 1
ATOM 817 C CA . GLU A 1 98 ? 20.686 0.210 -8.470 1.00 72.00 98 GLU A CA 1
ATOM 818 C C . GLU A 1 98 ? 20.875 -0.489 -9.822 1.00 72.00 98 GLU A C 1
ATOM 820 O O . GLU A 1 98 ? 21.931 -0.396 -10.447 1.00 72.00 98 GLU A O 1
ATOM 825 N N . PHE A 1 99 ? 19.816 -1.135 -10.316 1.00 71.06 99 PHE A N 1
ATOM 826 C CA . PHE A 1 99 ? 19.793 -1.762 -11.627 1.00 71.06 99 PHE A CA 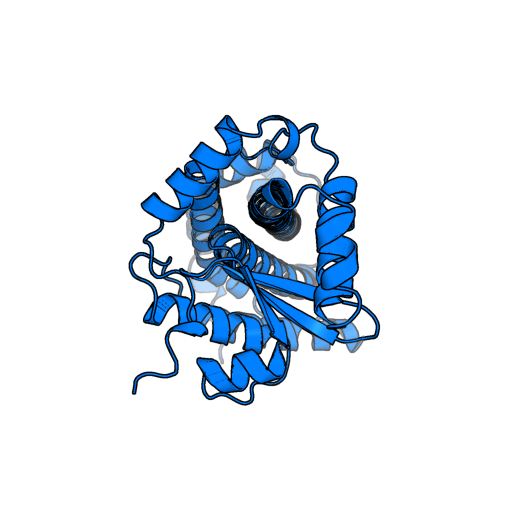1
ATOM 827 C C . PHE A 1 99 ? 19.897 -0.753 -12.773 1.00 71.06 99 PHE A C 1
ATOM 829 O O . PHE A 1 99 ? 20.677 -0.984 -13.694 1.00 71.06 99 PHE A O 1
ATOM 836 N N . ILE A 1 100 ? 19.169 0.366 -12.720 1.00 70.25 100 ILE A N 1
ATOM 837 C CA . ILE A 1 100 ? 19.293 1.451 -13.708 1.00 70.25 100 ILE A CA 1
ATOM 838 C C . ILE A 1 100 ? 20.720 2.018 -13.724 1.00 70.25 100 ILE A C 1
ATOM 840 O O . ILE A 1 100 ? 21.300 2.179 -14.799 1.00 70.25 100 ILE A O 1
ATOM 844 N N . ASN A 1 101 ? 21.309 2.265 -12.553 1.00 67.19 101 ASN A N 1
ATOM 845 C CA . ASN A 1 101 ? 22.661 2.809 -12.418 1.00 67.19 101 ASN A CA 1
ATOM 846 C C . ASN A 1 101 ? 23.723 1.836 -12.942 1.00 67.19 101 ASN A C 1
ATOM 848 O O . ASN A 1 101 ? 24.624 2.245 -13.672 1.00 67.19 101 ASN A O 1
ATOM 852 N N . ALA A 1 102 ? 23.590 0.543 -12.633 1.00 62.12 102 ALA A N 1
ATOM 853 C CA . ALA A 1 102 ? 24.530 -0.492 -13.059 1.00 62.12 102 ALA A CA 1
ATOM 854 C C . ALA A 1 102 ? 24.596 -0.671 -14.584 1.00 62.12 102 ALA A C 1
ATOM 856 O O . ALA A 1 102 ? 25.643 -1.062 -15.107 1.00 62.12 102 ALA A O 1
ATOM 857 N N . ILE A 1 103 ? 23.494 -0.407 -15.293 1.00 61.91 103 ILE A N 1
ATOM 858 C CA . ILE A 1 103 ? 23.430 -0.550 -16.755 1.00 61.91 103 ILE A CA 1
ATOM 859 C C . ILE A 1 103 ? 23.583 0.781 -17.501 1.00 61.91 103 ILE A C 1
ATOM 861 O O . ILE A 1 103 ? 23.834 0.777 -18.707 1.00 61.91 103 ILE A O 1
ATOM 865 N N . SER A 1 104 ? 23.477 1.920 -16.810 1.00 61.22 104 SER A N 1
ATOM 866 C CA . SER A 1 104 ? 23.776 3.229 -17.389 1.00 61.22 104 SER A CA 1
ATOM 867 C C . SER A 1 104 ? 25.285 3.409 -17.546 1.00 61.22 104 SER A C 1
ATOM 869 O O . SER A 1 104 ? 26.044 3.486 -16.576 1.00 61.22 104 SER A O 1
ATOM 871 N N . LYS A 1 105 ? 25.740 3.506 -18.801 1.00 59.38 105 LYS A N 1
ATOM 872 C CA . LYS A 1 105 ? 27.159 3.690 -19.127 1.00 59.38 105 LYS A CA 1
ATOM 873 C C . LYS A 1 105 ? 27.700 5.005 -18.562 1.00 59.38 105 LYS A C 1
ATOM 875 O O . LYS A 1 105 ? 28.817 5.003 -18.060 1.00 59.38 105 LYS A O 1
ATOM 880 N N . LYS A 1 106 ? 26.927 6.094 -18.623 1.00 60.06 106 LYS A N 1
ATOM 881 C CA . LYS A 1 106 ? 27.346 7.408 -18.122 1.00 60.06 106 LYS A CA 1
ATOM 882 C C . LYS A 1 106 ? 27.378 7.449 -16.598 1.00 60.06 106 LYS A C 1
ATOM 884 O O . LYS A 1 106 ? 28.411 7.809 -16.052 1.00 60.06 106 LYS A O 1
ATOM 889 N N . ILE A 1 107 ? 26.337 6.968 -15.913 1.00 58.53 107 ILE A N 1
ATOM 890 C CA . ILE A 1 107 ? 26.324 6.940 -14.439 1.00 58.53 107 ILE A CA 1
ATOM 891 C C . ILE A 1 107 ? 27.463 6.062 -13.912 1.00 58.53 107 ILE A C 1
ATOM 893 O O . ILE A 1 107 ? 28.205 6.493 -13.033 1.00 58.53 107 ILE A O 1
ATOM 897 N N . SER A 1 108 ? 27.673 4.876 -14.493 1.00 59.84 108 SER A N 1
ATOM 898 C CA . SER A 1 108 ? 28.792 3.996 -14.129 1.00 59.84 108 SER A CA 1
ATOM 899 C C . SER A 1 108 ? 30.162 4.676 -14.287 1.00 59.84 108 SER A C 1
ATOM 901 O O . SER A 1 108 ? 31.035 4.462 -13.450 1.00 59.84 108 SER A O 1
ATOM 903 N N . LEU A 1 109 ? 30.341 5.519 -15.312 1.00 61.19 109 LEU A N 1
ATOM 904 C CA . LEU A 1 109 ? 31.582 6.266 -15.553 1.00 61.19 109 LEU A CA 1
ATOM 905 C C . LEU A 1 109 ? 31.730 7.507 -14.655 1.00 61.19 109 LEU A C 1
ATOM 907 O O . LEU A 1 109 ? 32.833 7.791 -14.206 1.00 61.19 109 LEU A O 1
ATOM 911 N N . GLU A 1 110 ? 30.648 8.239 -14.384 1.00 66.31 110 GLU A N 1
ATOM 912 C CA . GLU A 1 110 ? 30.672 9.481 -13.593 1.00 66.31 110 GLU A CA 1
ATOM 913 C C . GLU A 1 110 ? 30.751 9.230 -12.085 1.00 66.31 110 GLU A C 1
ATOM 915 O O . GLU A 1 110 ? 31.333 10.023 -11.350 1.00 66.31 110 GLU A O 1
ATOM 920 N N . THR A 1 111 ? 30.170 8.127 -11.614 1.00 57.84 111 THR A N 1
ATOM 921 C CA . THR A 1 111 ? 30.060 7.824 -10.178 1.00 57.84 111 THR A CA 1
ATOM 922 C C . THR A 1 111 ? 30.971 6.683 -9.726 1.00 57.84 111 THR A C 1
ATOM 924 O O . THR A 1 111 ? 30.940 6.308 -8.557 1.00 57.84 111 THR A O 1
ATOM 927 N N . ASN A 1 112 ? 31.780 6.115 -10.635 1.00 60.75 112 ASN A N 1
ATOM 928 C CA . ASN A 1 112 ? 32.533 4.871 -10.416 1.00 60.75 112 ASN A CA 1
ATOM 929 C C . ASN A 1 112 ? 31.652 3.724 -9.888 1.00 60.75 112 ASN A C 1
ATOM 931 O O . ASN A 1 112 ? 32.121 2.845 -9.162 1.00 60.75 112 ASN A O 1
ATOM 935 N N . TYR A 1 113 ? 30.363 3.726 -10.242 1.00 59.06 113 TYR A N 1
ATOM 936 C CA . TYR A 1 113 ? 29.431 2.724 -9.756 1.00 59.06 113 TYR A CA 1
ATOM 937 C C . TYR A 1 113 ? 29.807 1.343 -10.321 1.00 59.06 113 TYR A C 1
ATOM 939 O O . TYR A 1 113 ? 29.871 1.180 -11.552 1.00 59.06 113 TYR A O 1
ATOM 947 N N . PRO A 1 114 ? 30.073 0.343 -9.458 1.00 56.53 114 PRO A N 1
ATOM 948 C CA . PRO A 1 114 ? 30.527 -0.967 -9.894 1.00 56.53 114 PRO A CA 1
ATOM 949 C C . PRO A 1 114 ? 29.419 -1.672 -10.678 1.00 56.53 114 PRO A C 1
ATOM 951 O O . PRO A 1 114 ? 28.281 -1.798 -10.226 1.00 56.53 114 PRO A O 1
ATOM 954 N N . ARG A 1 115 ? 29.748 -2.162 -11.875 1.00 59.03 115 ARG A N 1
ATOM 955 C CA . ARG A 1 115 ? 28.801 -2.952 -12.670 1.00 59.03 115 ARG A CA 1
ATOM 956 C C . ARG A 1 115 ? 28.551 -4.290 -11.976 1.00 59.03 115 ARG A C 1
ATOM 958 O O . ARG A 1 115 ? 29.499 -4.956 -11.570 1.00 59.03 115 ARG A O 1
ATOM 965 N N . ILE A 1 116 ? 27.290 -4.724 -11.934 1.00 57.69 116 ILE A N 1
ATOM 966 C CA . ILE A 1 116 ? 26.844 -5.978 -11.284 1.00 57.69 116 ILE A CA 1
ATOM 967 C C . ILE A 1 116 ? 27.387 -7.244 -12.008 1.00 57.69 116 ILE A C 1
ATOM 969 O O . ILE A 1 116 ? 27.206 -8.372 -11.561 1.00 57.69 116 ILE A O 1
ATOM 973 N N . GLY A 1 117 ? 28.132 -7.069 -13.104 1.00 52.69 117 GLY A N 1
ATOM 974 C CA . GLY A 1 117 ? 28.885 -8.106 -13.810 1.00 52.69 117 GLY A CA 1
ATOM 975 C C . GLY A 1 117 ? 28.787 -7.943 -15.326 1.00 52.69 117 GLY A C 1
ATOM 976 O O . GLY A 1 117 ? 27.908 -7.254 -15.832 1.00 52.69 117 GLY A O 1
ATOM 977 N N . SER A 1 118 ? 29.673 -8.598 -16.079 1.00 51.69 118 SER A N 1
ATOM 978 C CA . SER A 1 118 ? 29.664 -8.561 -17.554 1.00 51.69 118 SER A CA 1
ATOM 979 C C . SER A 1 118 ? 28.515 -9.355 -18.194 1.00 51.69 118 SER A C 1
ATOM 981 O O . SER A 1 118 ? 28.229 -9.164 -19.371 1.00 51.69 118 SER A O 1
ATOM 983 N N . LYS A 1 119 ? 27.861 -10.243 -17.427 1.00 48.41 119 LYS A N 1
ATOM 984 C CA . LYS A 1 119 ? 26.763 -11.123 -17.874 1.00 48.41 119 LYS A CA 1
ATOM 985 C C . LYS A 1 119 ? 25.367 -10.660 -17.440 1.00 48.41 119 LYS A C 1
ATOM 987 O O . LYS A 1 119 ? 24.387 -11.290 -17.823 1.00 48.41 119 LYS A O 1
ATOM 992 N N . PHE A 1 120 ? 25.264 -9.599 -16.638 1.00 53.06 120 PHE A N 1
ATOM 993 C CA . PHE A 1 120 ? 23.973 -9.037 -16.240 1.00 53.06 120 PHE A CA 1
ATOM 994 C C . PHE A 1 120 ? 23.472 -8.141 -17.383 1.00 53.06 120 PHE A C 1
ATOM 996 O O . PHE A 1 120 ? 23.840 -6.972 -17.476 1.00 53.06 120 PHE A O 1
ATOM 1003 N N . GLN A 1 121 ? 22.743 -8.732 -18.331 1.00 54.59 121 GLN A N 1
ATOM 1004 C CA . GLN A 1 121 ? 22.260 -8.034 -19.527 1.00 54.59 121 GLN A CA 1
ATOM 1005 C C . GLN A 1 121 ? 21.004 -7.192 -19.216 1.00 54.59 121 GLN A C 1
ATOM 1007 O O . GLN A 1 121 ? 20.280 -7.487 -18.262 1.00 54.59 121 GLN A O 1
ATOM 1012 N N . ARG A 1 122 ? 20.739 -6.150 -20.024 1.00 54.34 122 ARG A N 1
ATOM 1013 C CA . ARG A 1 122 ? 19.617 -5.185 -19.890 1.00 54.34 122 ARG A CA 1
ATOM 1014 C C . ARG A 1 122 ? 18.248 -5.880 -19.821 1.00 54.34 122 ARG A C 1
ATOM 1016 O O . ARG A 1 122 ? 17.300 -5.364 -19.234 1.00 54.34 122 ARG A O 1
ATOM 1023 N N . GLU A 1 123 ? 18.170 -7.062 -20.406 1.00 51.62 123 GLU A N 1
ATOM 1024 C CA . GLU A 1 123 ? 16.996 -7.903 -20.564 1.00 51.62 123 GLU A CA 1
ATOM 1025 C C . GLU A 1 123 ? 16.629 -8.626 -19.254 1.00 51.62 123 GLU A C 1
ATOM 1027 O O . GLU A 1 123 ? 15.459 -8.656 -18.875 1.00 51.62 123 GLU A O 1
ATOM 1032 N N . PHE A 1 124 ? 17.621 -9.090 -18.478 1.00 54.25 124 PHE A N 1
ATOM 1033 C CA . PHE A 1 124 ? 17.409 -9.628 -17.120 1.00 54.25 124 PHE A CA 1
ATOM 1034 C C . PHE A 1 124 ? 16.884 -8.554 -16.154 1.00 54.25 124 PHE A C 1
ATOM 1036 O O . PHE A 1 124 ? 16.164 -8.837 -15.187 1.00 54.25 124 PHE A O 1
ATOM 1043 N N . THR A 1 125 ? 17.226 -7.299 -16.446 1.00 61.59 125 THR A N 1
ATOM 1044 C CA . THR A 1 125 ? 16.872 -6.133 -15.650 1.00 61.59 125 THR A CA 1
ATOM 1045 C C . THR A 1 125 ? 15.378 -5.839 -15.708 1.00 61.59 125 THR A C 1
ATOM 1047 O O . THR A 1 125 ? 14.788 -5.582 -14.662 1.00 61.59 125 THR A O 1
ATOM 1050 N N . ALA A 1 126 ? 14.726 -5.931 -16.874 1.00 61.88 126 ALA A N 1
ATOM 1051 C CA . ALA A 1 126 ? 13.295 -5.629 -17.008 1.00 61.88 126 ALA A CA 1
ATOM 1052 C C . ALA A 1 126 ? 12.413 -6.668 -16.292 1.00 61.88 126 ALA A C 1
ATOM 1054 O O . ALA A 1 126 ? 11.545 -6.285 -15.503 1.00 61.88 126 ALA A O 1
ATOM 1055 N N . GLY A 1 127 ? 12.708 -7.964 -16.470 1.00 65.69 127 GLY A N 1
ATOM 1056 C CA . GLY A 1 127 ? 11.974 -9.068 -15.834 1.00 65.69 127 GLY A CA 1
ATOM 1057 C C . GLY A 1 127 ? 12.028 -9.058 -14.300 1.00 65.69 127 GLY A C 1
ATOM 1058 O O . GLY A 1 127 ? 11.133 -9.583 -13.644 1.00 65.69 127 GLY A O 1
ATOM 1059 N N . THR A 1 128 ? 13.034 -8.397 -13.718 1.00 73.06 128 THR A N 1
ATOM 1060 C CA . THR A 1 128 ? 13.164 -8.195 -12.263 1.00 73.06 128 THR A CA 1
ATOM 1061 C C . THR A 1 128 ? 12.627 -6.830 -11.816 1.00 73.06 128 THR A C 1
ATOM 1063 O O . THR A 1 128 ? 12.002 -6.706 -10.761 1.00 73.06 128 THR A O 1
ATOM 1066 N N . THR A 1 129 ? 12.839 -5.787 -12.620 1.00 79.62 129 THR A N 1
ATOM 1067 C CA . THR A 1 129 ? 12.490 -4.400 -12.281 1.00 79.62 129 THR A CA 1
ATOM 1068 C C . THR A 1 129 ? 10.993 -4.131 -12.383 1.00 79.62 129 THR A C 1
ATOM 1070 O O . THR A 1 129 ? 10.442 -3.494 -11.491 1.00 79.62 129 THR A O 1
ATOM 1073 N N . ILE A 1 130 ? 10.303 -4.639 -13.410 1.00 84.38 130 ILE A N 1
ATOM 1074 C CA . ILE A 1 130 ? 8.856 -4.419 -13.570 1.00 84.38 130 ILE A CA 1
ATOM 1075 C C . ILE A 1 130 ? 8.061 -5.003 -12.389 1.00 84.38 130 ILE A C 1
ATOM 1077 O O . ILE A 1 130 ? 7.263 -4.267 -11.800 1.00 84.38 130 ILE A O 1
ATOM 1081 N N . PRO A 1 131 ? 8.300 -6.257 -11.946 1.00 87.06 131 PRO A N 1
ATOM 1082 C CA . PRO A 1 131 ? 7.671 -6.759 -10.731 1.00 87.06 131 PRO A CA 1
ATOM 1083 C C . PRO A 1 131 ? 7.987 -5.918 -9.492 1.00 87.06 131 PRO A C 1
ATOM 1085 O O . PRO A 1 131 ? 7.085 -5.647 -8.702 1.00 87.06 131 PRO A O 1
ATOM 1088 N N . ASN A 1 132 ? 9.234 -5.475 -9.319 1.00 88.38 132 ASN A N 1
ATOM 1089 C CA . ASN A 1 132 ? 9.622 -4.650 -8.176 1.00 88.38 132 ASN A CA 1
ATOM 1090 C C . ASN A 1 132 ? 8.943 -3.270 -8.183 1.00 88.38 132 ASN A C 1
ATOM 1092 O O . ASN A 1 132 ? 8.431 -2.853 -7.145 1.00 88.38 132 ASN A O 1
ATOM 1096 N N . LEU A 1 133 ? 8.840 -2.603 -9.336 1.00 88.94 133 LEU A N 1
ATOM 1097 C CA . LEU A 1 133 ? 8.066 -1.366 -9.482 1.00 88.94 133 LEU A CA 1
ATOM 1098 C C . LEU A 1 133 ? 6.596 -1.580 -9.123 1.00 88.94 133 LEU A C 1
ATOM 1100 O O . LEU A 1 133 ? 6.019 -0.795 -8.373 1.00 88.94 133 LEU A O 1
ATOM 1104 N N . TYR A 1 134 ? 5.998 -2.668 -9.609 1.00 93.31 134 TYR A N 1
ATOM 1105 C CA . TYR A 1 134 ? 4.614 -3.000 -9.295 1.00 93.31 134 TYR A CA 1
ATOM 1106 C C . TYR A 1 134 ? 4.396 -3.261 -7.799 1.00 93.31 134 TYR A C 1
ATOM 1108 O O . TYR A 1 134 ? 3.437 -2.767 -7.209 1.00 93.31 134 TYR A O 1
ATOM 1116 N N . TYR A 1 135 ? 5.289 -4.006 -7.148 1.00 94.12 135 TYR A N 1
ATOM 1117 C CA . TYR A 1 135 ? 5.184 -4.240 -5.709 1.00 94.12 135 TYR A CA 1
ATOM 1118 C C . TYR A 1 135 ? 5.455 -2.982 -4.889 1.00 94.12 135 TYR A C 1
ATOM 1120 O O . TYR A 1 135 ? 4.792 -2.781 -3.876 1.00 94.12 135 TYR A O 1
ATOM 1128 N N . SER A 1 136 ? 6.359 -2.111 -5.342 1.00 93.38 136 SER A N 1
ATOM 1129 C CA . SER A 1 136 ? 6.554 -0.793 -4.737 1.00 93.38 136 SER A CA 1
ATOM 1130 C C . SER A 1 136 ? 5.269 0.039 -4.793 1.00 93.38 136 SER A C 1
ATOM 1132 O O . SER A 1 136 ? 4.843 0.602 -3.780 1.00 93.38 136 SER A O 1
ATOM 1134 N N . HIS A 1 137 ? 4.581 0.022 -5.940 1.00 95.31 137 HIS A N 1
ATOM 1135 C CA . HIS A 1 137 ? 3.268 0.647 -6.110 1.00 95.31 137 HIS A CA 1
ATOM 1136 C C . HIS A 1 137 ? 2.241 0.126 -5.109 1.00 95.31 137 HIS A C 1
ATOM 1138 O O . HIS A 1 137 ? 1.649 0.894 -4.356 1.00 95.31 137 HIS A O 1
ATOM 1144 N N . LEU A 1 138 ? 2.046 -1.194 -5.066 1.00 96.06 138 LEU A N 1
ATOM 1145 C CA . LEU A 1 138 ? 1.041 -1.812 -4.204 1.00 96.06 138 LEU A CA 1
ATOM 1146 C C . LEU A 1 138 ? 1.306 -1.560 -2.727 1.00 96.06 138 LEU A C 1
ATOM 1148 O O . LEU A 1 138 ? 0.370 -1.263 -1.988 1.00 96.06 138 LEU A O 1
ATOM 1152 N N . SER A 1 139 ? 2.563 -1.655 -2.299 1.00 95.50 139 SER A N 1
ATOM 1153 C CA . SER A 1 139 ? 2.949 -1.330 -0.930 1.00 95.50 139 SER A CA 1
ATOM 1154 C C . SER A 1 139 ? 2.669 0.145 -0.620 1.00 95.50 139 SER A C 1
ATOM 1156 O O . SER A 1 139 ? 2.178 0.458 0.459 1.00 95.50 139 SER A O 1
ATOM 1158 N N . SER A 1 140 ? 2.851 1.054 -1.583 1.00 94.69 140 SER A N 1
ATOM 1159 C CA . SER A 1 140 ? 2.473 2.467 -1.423 1.00 94.69 140 SER A CA 1
ATOM 1160 C C . 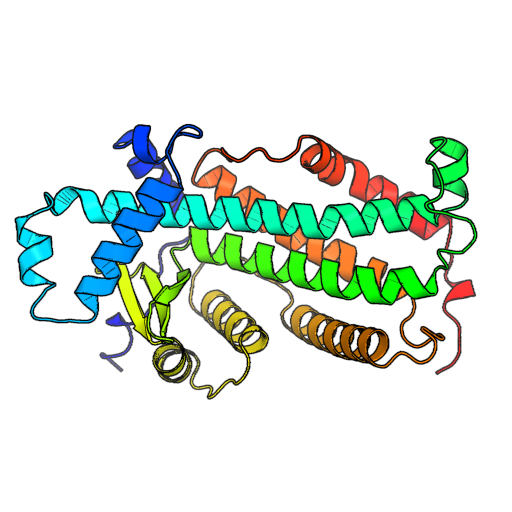SER A 1 140 ? 0.958 2.645 -1.253 1.00 94.69 140 SER A C 1
ATOM 1162 O O . SER A 1 140 ? 0.521 3.346 -0.340 1.00 94.69 140 SER A O 1
ATOM 1164 N N . LEU A 1 141 ? 0.142 1.964 -2.068 1.00 96.38 141 LEU A N 1
ATOM 1165 C CA . LEU A 1 141 ? -1.322 1.976 -1.926 1.00 96.38 141 LEU A CA 1
ATOM 1166 C C . LEU A 1 141 ? -1.765 1.406 -0.569 1.00 96.38 141 LEU A C 1
ATOM 1168 O O . LEU A 1 141 ? -2.620 1.987 0.097 1.00 96.38 141 LEU A O 1
ATOM 1172 N N . LEU A 1 142 ? -1.158 0.30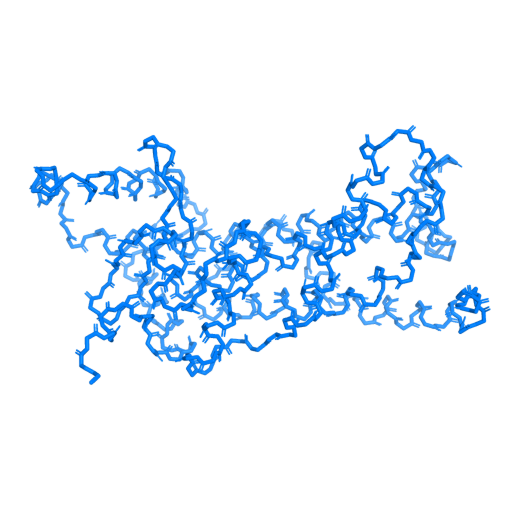0 -0.123 1.00 95.62 142 LEU A N 1
ATOM 1173 C CA . LEU A 1 142 ? -1.430 -0.300 1.187 1.00 95.62 142 LEU A CA 1
ATOM 1174 C C . LEU A 1 142 ? -1.014 0.604 2.341 1.00 95.62 142 LEU A C 1
ATOM 1176 O O . LEU A 1 142 ? -1.691 0.608 3.370 1.00 95.62 142 LEU A O 1
ATOM 1180 N N . ALA A 1 143 ? 0.083 1.347 2.192 1.00 93.38 143 ALA A N 1
ATOM 1181 C CA . ALA A 1 143 ? 0.522 2.324 3.175 1.00 93.38 143 ALA A CA 1
ATOM 1182 C C . ALA A 1 143 ? -0.532 3.424 3.340 1.00 93.38 143 ALA A C 1
ATOM 1184 O O . ALA A 1 143 ? -0.982 3.653 4.462 1.00 93.38 143 ALA A O 1
ATOM 1185 N N . ILE A 1 144 ? -0.995 4.004 2.223 1.00 93.44 144 ILE A N 1
ATOM 1186 C CA . ILE A 1 144 ? -2.089 4.986 2.199 1.00 93.44 144 ILE A CA 1
ATOM 1187 C C . ILE A 1 144 ? -3.315 4.395 2.888 1.00 93.44 144 ILE A C 1
ATOM 1189 O O . ILE A 1 144 ? -3.738 4.898 3.920 1.00 93.44 144 ILE A O 1
ATOM 1193 N N . MET A 1 145 ? -3.841 3.282 2.379 1.00 93.69 145 MET A N 1
ATOM 1194 C CA . MET A 1 145 ? -5.023 2.617 2.928 1.00 93.69 145 MET A CA 1
ATOM 1195 C C . MET A 1 145 ? -4.911 2.351 4.436 1.00 93.69 145 MET A C 1
ATOM 1197 O O . MET A 1 145 ? -5.840 2.649 5.187 1.00 93.69 145 MET A O 1
ATOM 1201 N N . SER A 1 146 ? -3.762 1.851 4.900 1.00 93.06 146 SER A N 1
ATOM 1202 C CA . SER A 1 146 ? -3.536 1.554 6.318 1.00 93.06 146 SER A CA 1
ATOM 1203 C C . SER A 1 146 ? -3.620 2.810 7.185 1.00 93.06 146 SER A C 1
ATOM 1205 O O . SER A 1 146 ? -4.183 2.740 8.275 1.00 93.06 146 SER A O 1
ATOM 1207 N N . THR A 1 147 ? -3.144 3.968 6.709 1.00 89.31 147 THR A N 1
ATOM 1208 C CA . THR A 1 147 ? -3.276 5.244 7.438 1.00 89.31 147 THR A CA 1
ATOM 1209 C C . THR A 1 147 ? -4.734 5.652 7.649 1.00 89.31 147 THR A C 1
ATOM 1211 O O . THR A 1 147 ? -5.079 6.147 8.723 1.00 89.31 147 THR A O 1
ATOM 1214 N N . PHE A 1 148 ? -5.599 5.365 6.673 1.00 87.81 148 PHE A N 1
ATOM 1215 C CA . PHE A 1 148 ? -7.053 5.563 6.769 1.00 87.81 148 PHE A CA 1
ATOM 1216 C C . PHE A 1 148 ? -7.765 4.451 7.552 1.00 87.81 148 PHE A C 1
ATOM 1218 O O . PHE A 1 148 ? -8.984 4.458 7.686 1.00 87.81 148 PHE A O 1
ATOM 1225 N N . GLY A 1 149 ? -7.019 3.489 8.099 1.00 88.31 149 GLY A N 1
ATOM 1226 C CA . GLY A 1 149 ? -7.577 2.381 8.859 1.00 88.31 149 GLY A CA 1
ATOM 1227 C C . GLY A 1 149 ? -8.143 1.255 7.999 1.00 88.31 149 GLY A C 1
ATOM 1228 O O . GLY A 1 149 ? -8.990 0.515 8.487 1.00 88.31 149 GLY A O 1
ATOM 1229 N N . PHE A 1 150 ? -7.670 1.091 6.760 1.00 90.44 150 PHE A N 1
ATOM 1230 C CA . PHE A 1 150 ? -7.948 -0.069 5.905 1.00 90.44 150 PHE A CA 1
ATOM 1231 C C . PHE A 1 150 ? -6.788 -1.047 5.951 1.00 90.44 150 PHE A C 1
ATOM 1233 O O . PHE A 1 150 ? -5.773 -0.861 5.281 1.00 90.44 150 PHE A O 1
ATOM 1240 N N . ILE A 1 151 ? -6.943 -2.122 6.719 1.00 91.94 151 ILE A N 1
ATOM 1241 C CA . ILE A 1 151 ? -5.865 -3.082 6.941 1.00 91.94 151 ILE A CA 1
ATOM 1242 C C . ILE A 1 151 ? -6.326 -4.473 6.530 1.00 91.94 151 ILE A C 1
ATOM 1244 O O . ILE A 1 151 ? -7.172 -5.103 7.162 1.00 91.94 151 ILE A O 1
ATOM 1248 N N . SER A 1 152 ? -5.719 -4.988 5.467 1.00 89.50 152 SER A N 1
ATOM 1249 C CA . SER A 1 152 ? -5.854 -6.390 5.086 1.00 89.50 152 SER A CA 1
ATOM 1250 C C . SER A 1 152 ? -5.065 -7.273 6.052 1.00 89.50 152 SER A C 1
ATOM 1252 O O . SER A 1 152 ? -3.841 -7.171 6.129 1.00 89.50 152 SER A O 1
ATOM 1254 N N . ILE A 1 153 ? -5.753 -8.179 6.748 1.00 88.12 153 ILE A N 1
ATOM 1255 C CA . ILE A 1 153 ? -5.143 -9.117 7.694 1.00 88.12 153 ILE A CA 1
ATOM 1256 C C . ILE A 1 153 ? -5.447 -10.568 7.331 1.00 88.12 153 ILE A C 1
ATOM 1258 O O . ILE A 1 153 ? -6.433 -10.892 6.666 1.00 88.12 153 ILE A O 1
ATOM 1262 N N . TYR A 1 154 ? -4.570 -11.452 7.782 1.00 85.12 154 TYR A N 1
ATOM 1263 C CA . TYR A 1 154 ? -4.737 -12.890 7.692 1.00 85.12 154 TYR A CA 1
ATOM 1264 C C . TYR A 1 154 ? -4.897 -13.446 9.105 1.00 85.12 154 TYR A C 1
ATOM 1266 O O . TYR A 1 154 ? -3.997 -13.282 9.927 1.00 85.12 154 TYR A O 1
ATOM 1274 N N . LEU A 1 155 ? -6.027 -14.098 9.376 1.00 81.19 155 LEU A N 1
ATOM 1275 C CA . LEU A 1 155 ? -6.302 -14.761 10.647 1.00 81.19 155 LEU A CA 1
ATOM 1276 C C . LEU A 1 155 ? -6.415 -16.270 10.411 1.00 81.19 155 LEU A C 1
ATOM 1278 O O . LEU A 1 155 ? -7.073 -16.742 9.478 1.00 81.19 155 LEU A O 1
ATOM 1282 N N . ARG A 1 156 ? -5.736 -17.048 11.255 1.00 72.88 156 ARG A N 1
ATOM 1283 C CA . ARG A 1 156 ? -5.767 -18.512 11.174 1.00 72.88 156 ARG A CA 1
ATOM 1284 C C . ARG A 1 156 ? -7.138 -19.057 11.621 1.00 72.88 156 ARG A C 1
ATOM 1286 O O . ARG A 1 156 ? -7.761 -18.451 12.486 1.00 72.88 156 ARG A O 1
ATOM 1293 N N . PRO A 1 157 ? -7.576 -20.222 11.105 1.00 67.06 157 PRO A N 1
ATOM 1294 C CA . PRO A 1 157 ? -7.001 -20.954 9.978 1.00 67.06 157 PRO A CA 1
ATOM 1295 C C . PRO A 1 157 ? -7.532 -20.417 8.632 1.00 67.06 157 PRO A C 1
ATOM 1297 O O . PRO A 1 157 ? -8.725 -20.486 8.350 1.00 67.06 157 PRO A O 1
ATOM 1300 N N . ASN A 1 158 ? -6.630 -19.926 7.775 1.00 67.25 158 ASN A N 1
ATOM 1301 C CA . ASN A 1 158 ? -6.866 -19.628 6.356 1.00 67.25 158 ASN A CA 1
ATOM 1302 C C . ASN A 1 158 ? -7.965 -18.605 6.002 1.00 67.25 158 ASN A C 1
ATOM 1304 O O . ASN A 1 158 ? -8.556 -18.698 4.923 1.00 67.25 158 ASN A O 1
ATOM 1308 N N . ARG A 1 159 ? -8.242 -17.605 6.846 1.00 80.69 159 ARG A N 1
ATOM 1309 C CA . ARG A 1 159 ? -9.238 -16.571 6.526 1.00 80.69 159 ARG A CA 1
ATOM 1310 C C . ARG A 1 159 ? -8.602 -15.196 6.373 1.00 80.69 159 ARG A C 1
ATOM 1312 O O . ARG A 1 159 ? -7.842 -14.729 7.217 1.00 80.69 159 ARG A O 1
ATOM 1319 N N . PHE A 1 160 ? -8.937 -14.542 5.268 1.00 87.00 160 PHE A N 1
ATOM 1320 C CA . PHE A 1 160 ? -8.526 -13.176 4.986 1.00 87.00 160 PHE A CA 1
ATOM 1321 C C . PHE A 1 160 ? -9.629 -12.221 5.410 1.00 87.00 160 PHE A C 1
ATOM 1323 O O . PHE A 1 160 ? -10.777 -12.375 4.997 1.00 87.00 160 PHE A O 1
ATOM 1330 N N . TYR A 1 161 ? -9.258 -11.219 6.192 1.00 87.88 161 TYR A N 1
ATOM 1331 C CA . TYR A 1 161 ? -10.163 -10.181 6.649 1.00 87.88 161 TYR A CA 1
ATOM 1332 C C . TYR A 1 161 ? -9.642 -8.803 6.243 1.00 87.88 161 TYR A C 1
ATOM 1334 O O . TYR A 1 161 ? -8.457 -8.626 5.938 1.00 87.88 161 TYR A O 1
ATOM 1342 N N . ASN A 1 162 ? -10.549 -7.838 6.252 1.00 88.00 162 ASN A N 1
ATOM 1343 C CA . ASN A 1 162 ? -10.260 -6.419 6.234 1.00 88.00 162 ASN A CA 1
ATOM 1344 C C . ASN A 1 162 ? -10.690 -5.859 7.592 1.00 88.00 162 ASN A C 1
ATOM 1346 O O . ASN A 1 162 ? -11.861 -5.948 7.963 1.00 88.00 162 ASN A O 1
ATOM 1350 N N . LEU A 1 163 ? -9.731 -5.325 8.337 1.00 89.25 163 LEU A N 1
ATOM 1351 C CA . LEU A 1 163 ? -9.977 -4.499 9.509 1.00 89.25 163 LEU A CA 1
ATOM 1352 C C . LEU A 1 163 ? -10.155 -3.061 9.023 1.00 89.25 163 LEU A C 1
ATOM 1354 O O . LEU A 1 163 ? -9.296 -2.550 8.303 1.00 89.25 163 LEU A O 1
ATOM 1358 N N . ILE A 1 164 ? -11.284 -2.453 9.371 1.00 86.44 164 ILE A N 1
ATOM 1359 C CA . ILE A 1 164 ? -11.746 -1.194 8.792 1.00 86.44 164 ILE A CA 1
ATOM 1360 C C . ILE A 1 164 ? -12.158 -0.237 9.898 1.00 86.44 164 ILE A C 1
ATOM 1362 O O . ILE A 1 164 ? -12.976 -0.587 10.749 1.00 86.44 164 ILE A O 1
ATOM 1366 N N . ARG A 1 165 ? -11.620 0.982 9.861 1.00 85.06 165 ARG A N 1
ATOM 1367 C CA . ARG A 1 165 ? -12.105 2.093 10.679 1.00 85.06 165 ARG A CA 1
ATOM 1368 C C . ARG A 1 165 ? -13.394 2.648 10.071 1.00 85.06 165 ARG A C 1
ATOM 1370 O O . ARG A 1 165 ? -13.405 3.074 8.918 1.00 85.06 165 ARG A O 1
ATOM 1377 N N . THR A 1 166 ? -14.4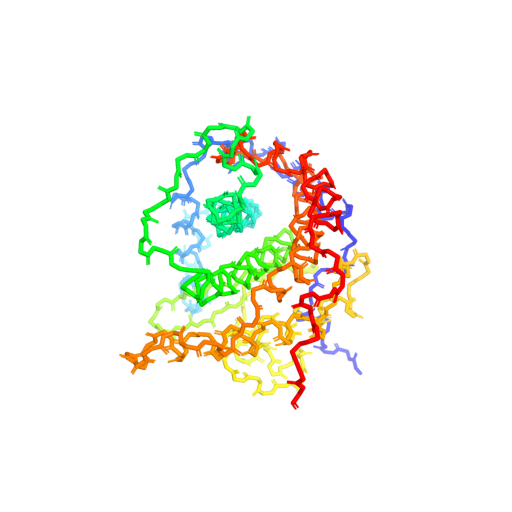66 2.628 10.852 1.00 82.62 166 THR A N 1
ATOM 1378 C CA . THR A 1 166 ? -15.776 3.200 10.507 1.00 82.62 166 THR A CA 1
ATOM 1379 C C . THR A 1 166 ? -16.124 4.313 11.502 1.00 82.62 166 THR A C 1
ATOM 1381 O O . THR A 1 166 ? -15.480 4.385 12.553 1.00 82.62 166 THR A O 1
ATOM 1384 N N . PRO A 1 167 ? -17.154 5.139 11.242 1.00 75.94 167 PRO A N 1
ATOM 1385 C CA . PRO A 1 167 ? -17.611 6.145 12.207 1.00 75.94 167 PRO A CA 1
ATOM 1386 C C . PRO A 1 167 ? -18.006 5.557 13.570 1.00 75.94 167 PRO A C 1
ATOM 1388 O O . PRO A 1 167 ? -17.829 6.203 14.596 1.00 75.94 167 PRO A O 1
ATOM 1391 N N . ASP A 1 168 ? -18.488 4.308 13.583 1.00 73.75 168 ASP A N 1
ATOM 1392 C CA . ASP A 1 168 ? -18.896 3.586 14.798 1.00 73.75 168 ASP A CA 1
ATOM 1393 C C . ASP A 1 168 ? -17.719 2.850 15.482 1.00 73.75 168 ASP A C 1
ATOM 1395 O O . ASP A 1 168 ? -17.934 2.028 16.374 1.00 73.75 168 ASP A O 1
ATOM 1399 N N . GLY A 1 169 ? -16.481 3.059 15.019 1.00 78.50 169 GLY A N 1
ATOM 1400 C CA . GLY A 1 169 ? -15.280 2.366 15.488 1.00 78.50 169 GLY A CA 1
ATOM 1401 C C . GLY A 1 169 ? -14.744 1.312 14.512 1.00 78.50 169 GLY A C 1
ATOM 1402 O O . GLY A 1 169 ? -15.084 1.277 13.325 1.00 78.50 169 GLY A O 1
ATOM 1403 N N . TRP A 1 170 ? -13.849 0.452 14.999 1.00 84.31 170 TRP A N 1
ATOM 1404 C CA . TRP A 1 170 ? -13.168 -0.557 14.185 1.00 84.31 170 TRP A CA 1
ATOM 1405 C C . TRP A 1 170 ? -14.023 -1.809 13.980 1.00 84.31 170 TRP A C 1
ATOM 1407 O O . TRP A 1 170 ? -14.495 -2.417 14.938 1.00 84.31 170 TRP A O 1
ATOM 1417 N N . LYS A 1 171 ? -14.175 -2.234 12.724 1.00 84.31 171 LYS A N 1
ATOM 1418 C CA . LYS A 1 171 ? -14.955 -3.415 12.337 1.00 84.31 171 LYS A CA 1
ATOM 1419 C C . LYS A 1 171 ? -14.107 -4.379 11.519 1.00 84.31 171 LYS A C 1
ATOM 1421 O O . LYS A 1 171 ? -13.232 -3.973 10.754 1.00 84.31 171 LYS A O 1
ATOM 1426 N N . LEU A 1 172 ? -14.370 -5.671 11.687 1.00 85.62 172 LEU A N 1
ATOM 1427 C CA . LEU A 1 172 ? -13.669 -6.737 10.986 1.00 85.62 172 LEU A CA 1
ATOM 1428 C C . LEU A 1 172 ? -14.608 -7.414 9.989 1.00 85.62 172 LEU A C 1
ATOM 1430 O O . LEU A 1 172 ? -15.636 -7.963 10.377 1.00 85.62 172 LEU A O 1
ATOM 1434 N N . TYR A 1 173 ? -14.222 -7.430 8.716 1.00 85.00 173 TYR A N 1
ATOM 1435 C CA . TYR A 1 173 ? -15.010 -8.046 7.652 1.00 85.00 173 TYR A CA 1
ATOM 1436 C C . TYR A 1 173 ? -14.230 -9.139 6.945 1.00 85.00 173 TYR A C 1
ATOM 1438 O O . TYR A 1 173 ? -13.054 -8.972 6.631 1.00 85.00 173 TYR A O 1
ATOM 1446 N N . GLU A 1 174 ? -14.874 -10.267 6.655 1.00 87.06 174 GLU A N 1
ATOM 1447 C CA . GLU A 1 174 ? -14.265 -11.288 5.803 1.00 87.06 174 GLU A CA 1
ATOM 1448 C C . GLU A 1 174 ? -14.093 -10.723 4.388 1.00 87.06 174 GLU A C 1
ATOM 1450 O O . GLU A 1 174 ? -15.040 -10.194 3.805 1.00 87.06 174 GLU A O 1
ATOM 1455 N N . ARG A 1 175 ? -12.873 -10.794 3.845 1.00 86.31 175 ARG A N 1
ATOM 1456 C CA . ARG A 1 175 ? -12.472 -9.995 2.680 1.00 86.31 175 ARG A CA 1
ATOM 1457 C C . ARG A 1 175 ? -13.361 -10.240 1.468 1.00 86.31 175 ARG A C 1
ATOM 1459 O O . ARG A 1 175 ? -13.748 -9.275 0.821 1.00 86.31 175 ARG A O 1
ATOM 1466 N N . LYS A 1 176 ? -13.694 -11.494 1.132 1.00 85.00 176 LYS A N 1
ATOM 1467 C CA . LYS A 1 176 ? -14.480 -11.768 -0.083 1.00 85.00 176 LYS A CA 1
ATOM 1468 C C . LYS A 1 176 ? -15.912 -11.265 0.054 1.00 85.00 176 LYS A C 1
ATOM 1470 O O . LYS A 1 176 ? -16.429 -10.688 -0.897 1.00 85.00 176 LYS A O 1
ATOM 1475 N N . LYS A 1 177 ? -16.530 -11.461 1.224 1.00 85.19 177 LYS A N 1
ATOM 1476 C CA . LYS A 1 177 ? -17.860 -10.910 1.528 1.00 85.19 177 LYS A CA 1
ATOM 1477 C C . LYS A 1 177 ? -17.851 -9.393 1.454 1.00 85.19 177 LYS A C 1
ATOM 1479 O O . LYS A 1 177 ? -18.651 -8.838 0.714 1.00 85.19 177 LYS A O 1
ATOM 1484 N N . TYR A 1 178 ? -16.880 -8.759 2.109 1.00 84.81 178 TYR A N 1
ATOM 1485 C CA . TYR A 1 178 ? -16.742 -7.309 2.093 1.00 84.81 178 TYR A CA 1
ATOM 1486 C C . TYR A 1 178 ? -16.614 -6.767 0.668 1.00 84.81 178 TYR A C 1
ATOM 1488 O O . TYR A 1 178 ? -17.416 -5.940 0.259 1.00 84.81 178 TYR A O 1
ATOM 1496 N N . MET A 1 179 ? -15.676 -7.296 -0.128 1.00 85.44 179 MET A N 1
ATOM 1497 C CA . MET A 1 179 ? -15.484 -6.871 -1.521 1.00 85.44 179 MET A CA 1
ATOM 1498 C C . MET A 1 179 ? -16.759 -7.028 -2.360 1.00 85.44 179 MET A C 1
ATOM 1500 O O . MET A 1 179 ? -17.092 -6.142 -3.143 1.00 85.44 179 MET A O 1
ATOM 1504 N N . LYS A 1 180 ? -17.497 -8.130 -2.178 1.00 85.12 180 LYS A N 1
ATOM 1505 C CA . LYS A 1 180 ? -18.767 -8.355 -2.876 1.00 85.12 180 LYS A CA 1
ATOM 1506 C C . LYS A 1 180 ? -19.836 -7.341 -2.461 1.00 85.12 180 LYS A C 1
ATOM 1508 O O . LYS A 1 180 ? -20.595 -6.896 -3.314 1.00 85.12 180 LYS A O 1
ATOM 1513 N N . GLU A 1 181 ? -19.905 -7.011 -1.177 1.00 84.12 181 GLU A N 1
ATOM 1514 C CA . GLU A 1 181 ? -20.899 -6.095 -0.611 1.00 84.12 181 GLU A CA 1
ATOM 1515 C C . GLU A 1 181 ? -20.630 -4.635 -0.986 1.00 84.12 181 GLU A C 1
ATOM 1517 O O . GLU A 1 181 ? -21.564 -3.937 -1.367 1.00 84.12 181 GLU A O 1
ATOM 1522 N N . ILE A 1 182 ? -19.375 -4.177 -0.910 1.00 81.56 182 ILE A N 1
ATOM 1523 C CA . ILE A 1 182 ? -19.041 -2.756 -1.103 1.00 81.56 182 ILE A CA 1
ATOM 1524 C C . ILE A 1 182 ? -18.628 -2.405 -2.532 1.00 81.56 182 ILE A C 1
ATOM 1526 O O . ILE A 1 182 ? -19.029 -1.366 -3.045 1.00 81.56 182 ILE A O 1
ATOM 1530 N N . CYS A 1 183 ? -17.868 -3.267 -3.212 1.00 78.50 183 CYS A N 1
ATOM 1531 C CA . CYS A 1 183 ? -17.444 -3.008 -4.588 1.00 78.50 183 CYS A CA 1
ATOM 1532 C C . CYS A 1 183 ? -18.452 -3.548 -5.609 1.00 78.50 183 CYS A C 1
ATOM 1534 O O . CYS A 1 183 ? -18.259 -3.339 -6.803 1.00 78.50 183 CYS A O 1
ATOM 1536 N N . CYS A 1 184 ? -19.484 -4.288 -5.175 1.00 76.94 184 CYS A N 1
ATOM 1537 C CA . CYS A 1 184 ? -20.429 -4.998 -6.047 1.00 76.94 184 CYS A CA 1
ATOM 1538 C C . CYS A 1 184 ? -19.740 -5.905 -7.091 1.00 76.94 184 CYS A C 1
ATOM 1540 O O . CYS A 1 184 ? -20.319 -6.233 -8.127 1.00 76.94 184 CYS A O 1
ATOM 1542 N N . LYS A 1 185 ? -18.496 -6.324 -6.822 1.00 76.75 185 LYS A N 1
ATOM 1543 C CA . LYS A 1 185 ? -17.637 -7.093 -7.729 1.00 76.75 185 LYS A CA 1
ATOM 1544 C C . LYS A 1 185 ? -17.239 -8.416 -7.076 1.00 76.75 185 LYS A C 1
ATOM 1546 O O . LYS A 1 185 ? -16.919 -8.483 -5.892 1.00 76.75 185 LYS A O 1
ATOM 1551 N N . ASN A 1 186 ? -17.210 -9.485 -7.870 1.00 78.94 186 ASN A N 1
ATOM 1552 C CA . ASN A 1 186 ? -16.743 -10.811 -7.447 1.00 78.94 186 ASN A CA 1
ATOM 1553 C C . ASN A 1 186 ? -15.269 -11.017 -7.849 1.00 78.94 186 ASN A C 1
ATOM 1555 O O . ASN A 1 186 ? -14.905 -11.989 -8.518 1.00 78.94 186 ASN A O 1
ATOM 1559 N N . THR A 1 187 ? -14.420 -10.060 -7.475 1.00 81.25 187 THR A N 1
ATOM 1560 C CA . THR A 1 187 ? -13.028 -9.980 -7.928 1.00 81.25 187 THR A CA 1
ATOM 1561 C C . THR A 1 187 ? -12.187 -11.131 -7.382 1.00 81.25 187 THR A C 1
ATOM 1563 O O . THR A 1 187 ? -12.117 -11.370 -6.170 1.00 81.25 187 THR A O 1
ATOM 1566 N N . LYS A 1 188 ? -11.516 -11.851 -8.287 1.00 82.25 188 LYS A N 1
ATOM 1567 C CA . LYS A 1 188 ? -10.569 -12.923 -7.956 1.00 82.25 188 LYS A CA 1
ATOM 1568 C C . LYS A 1 188 ? -9.135 -12.395 -7.993 1.00 82.25 188 LYS A C 1
ATOM 1570 O O . LYS A 1 188 ? -8.787 -11.584 -8.840 1.00 82.25 188 LYS A O 1
ATOM 1575 N N . GLY A 1 189 ? -8.295 -12.921 -7.103 1.00 86.31 189 GLY A N 1
ATOM 1576 C CA . GLY A 1 189 ? -6.894 -12.518 -6.982 1.00 86.31 189 GLY A CA 1
ATOM 1577 C C . GLY A 1 189 ? -6.717 -11.310 -6.064 1.00 86.31 189 GLY A C 1
ATOM 1578 O O . GLY A 1 189 ? -7.471 -10.343 -6.121 1.00 86.31 189 GLY A O 1
ATOM 1579 N N . TRP A 1 190 ? -5.716 -11.376 -5.187 1.00 88.00 190 TRP A N 1
ATOM 1580 C CA . TRP A 1 190 ? -5.522 -10.356 -4.152 1.00 88.00 190 TRP A CA 1
ATOM 1581 C C . TRP A 1 190 ? -5.147 -8.985 -4.738 1.00 88.00 190 TRP A C 1
ATOM 1583 O O . TRP A 1 190 ? -5.569 -7.962 -4.212 1.00 88.00 190 TRP A O 1
ATOM 1593 N N . HIS A 1 191 ? -4.400 -8.981 -5.845 1.00 92.62 191 HIS A N 1
ATOM 1594 C CA . HIS A 1 191 ? -3.959 -7.785 -6.558 1.00 92.62 191 HIS A CA 1
ATOM 1595 C C . HIS A 1 191 ? -5.138 -6.950 -7.068 1.00 92.62 191 HIS A C 1
ATOM 1597 O O . HIS A 1 191 ? -5.246 -5.771 -6.745 1.00 92.62 191 HIS A O 1
ATOM 1603 N N . TYR A 1 192 ? -6.056 -7.579 -7.806 1.00 91.69 192 TYR A N 1
ATOM 1604 C CA . TYR A 1 192 ? -7.257 -6.912 -8.302 1.00 91.69 192 TYR A CA 1
ATOM 1605 C C . TYR A 1 192 ? -8.182 -6.491 -7.158 1.00 91.69 192 TYR A C 1
ATOM 1607 O O . TYR A 1 192 ? -8.699 -5.383 -7.182 1.00 91.69 192 TYR A O 1
ATOM 1615 N N . GLN A 1 193 ? -8.334 -7.323 -6.118 1.00 90.56 193 GLN A N 1
ATOM 1616 C CA . GLN A 1 193 ? -9.129 -6.955 -4.939 1.00 90.56 193 GLN A CA 1
ATOM 1617 C C . GLN A 1 193 ? -8.609 -5.685 -4.259 1.00 90.56 193 GLN A C 1
ATOM 1619 O O . GLN A 1 193 ? -9.401 -4.868 -3.807 1.00 90.56 193 GLN A O 1
ATOM 1624 N N . LEU A 1 194 ? -7.289 -5.515 -4.180 1.00 92.44 194 LEU A N 1
ATOM 1625 C CA . LEU A 1 194 ? -6.680 -4.313 -3.624 1.00 92.44 194 LEU A CA 1
ATOM 1626 C C . LEU A 1 194 ? -6.940 -3.092 -4.508 1.00 92.44 194 LEU A C 1
ATOM 1628 O O . LEU A 1 194 ? -7.330 -2.055 -3.984 1.00 92.44 194 LEU A O 1
ATOM 1632 N N . ILE A 1 195 ? -6.754 -3.217 -5.825 1.00 93.81 195 ILE A N 1
ATOM 1633 C CA . ILE A 1 195 ? -6.979 -2.115 -6.771 1.00 93.81 195 ILE A CA 1
ATOM 1634 C C . ILE A 1 195 ? -8.454 -1.686 -6.763 1.00 93.81 195 ILE A C 1
ATOM 1636 O O . ILE A 1 195 ? -8.727 -0.498 -6.638 1.00 93.81 195 ILE A O 1
ATOM 1640 N N . ASP A 1 196 ? -9.394 -2.635 -6.803 1.00 91.69 196 ASP A N 1
ATOM 1641 C CA . ASP A 1 196 ? -10.836 -2.359 -6.709 1.00 91.69 196 ASP A CA 1
ATOM 1642 C C . ASP A 1 196 ? -11.215 -1.709 -5.371 1.00 91.69 196 ASP A C 1
ATOM 1644 O O . ASP A 1 196 ? -12.082 -0.838 -5.316 1.00 91.69 196 ASP A O 1
ATOM 1648 N N . LEU A 1 197 ? -10.575 -2.126 -4.274 1.00 90.31 197 LEU A N 1
ATOM 1649 C CA . LEU A 1 197 ? -10.801 -1.507 -2.973 1.00 90.31 197 LEU A CA 1
ATOM 1650 C C . LEU A 1 197 ? -10.272 -0.070 -2.957 1.00 90.31 197 LEU A C 1
ATOM 1652 O O . LEU A 1 197 ? -10.959 0.820 -2.472 1.00 90.31 197 LEU A O 1
ATOM 1656 N N . TYR A 1 198 ? -9.087 0.178 -3.515 1.00 93.44 198 TYR A N 1
ATOM 1657 C CA . TYR A 1 198 ? -8.536 1.528 -3.623 1.00 93.44 198 TYR A CA 1
ATOM 1658 C C . TYR A 1 198 ? -9.418 2.426 -4.509 1.00 93.44 198 TYR A C 1
ATOM 1660 O O . TYR A 1 198 ? -9.685 3.566 -4.139 1.00 93.44 198 TYR A O 1
ATOM 1668 N N . GLU A 1 199 ? -9.936 1.898 -5.624 1.00 93.00 199 GLU A N 1
ATOM 1669 C CA . GLU A 1 199 ? -10.930 2.561 -6.484 1.00 93.00 199 GLU A CA 1
ATOM 1670 C C . GLU A 1 199 ? -12.176 2.963 -5.701 1.00 93.00 199 GLU A C 1
ATOM 1672 O O . GLU A 1 199 ? -12.622 4.109 -5.756 1.00 93.00 199 GLU A O 1
ATOM 1677 N N . PHE A 1 200 ? -12.723 2.021 -4.935 1.00 89.56 200 PHE A N 1
ATOM 1678 C CA . PHE A 1 200 ? -13.880 2.279 -4.098 1.00 89.56 200 PHE A CA 1
ATOM 1679 C C . PHE A 1 200 ? -13.606 3.419 -3.109 1.00 89.56 200 PHE A C 1
ATOM 1681 O O . PHE A 1 200 ? -14.427 4.325 -2.993 1.00 89.56 200 PHE A O 1
ATOM 1688 N N . LEU A 1 201 ? -12.449 3.422 -2.442 1.00 88.75 201 LEU A N 1
ATOM 1689 C CA . LEU A 1 201 ? -12.079 4.485 -1.503 1.00 88.75 201 LEU A CA 1
ATOM 1690 C C . LEU A 1 201 ? -11.921 5.842 -2.204 1.00 88.75 201 LEU A C 1
ATOM 1692 O O . LEU A 1 201 ? -12.487 6.824 -1.735 1.00 88.75 201 LEU A O 1
ATOM 1696 N N . MET A 1 202 ? -11.236 5.895 -3.353 1.00 91.38 202 MET A N 1
ATOM 1697 C CA . MET A 1 202 ? -11.079 7.122 -4.150 1.00 91.38 202 MET A CA 1
ATOM 1698 C C . MET A 1 202 ? -12.412 7.756 -4.552 1.00 91.38 202 MET A C 1
ATOM 1700 O O . MET A 1 202 ? -12.507 8.979 -4.607 1.00 91.38 202 MET A O 1
ATOM 1704 N N . ASN A 1 203 ? -13.413 6.928 -4.852 1.00 88.69 203 ASN A N 1
ATOM 1705 C CA . ASN A 1 203 ? -14.710 7.382 -5.348 1.00 88.69 203 ASN A CA 1
ATOM 1706 C C . ASN A 1 203 ? -15.702 7.738 -4.234 1.00 88.69 203 ASN A C 1
ATOM 1708 O O . ASN A 1 203 ? -16.696 8.405 -4.505 1.00 88.69 203 ASN A O 1
ATOM 1712 N N . ASN A 1 204 ? -15.472 7.264 -3.005 1.00 85.25 204 ASN A N 1
ATOM 1713 C CA . ASN A 1 204 ? -16.440 7.387 -1.910 1.00 85.25 204 ASN A CA 1
ATOM 1714 C C . ASN A 1 204 ? -15.923 8.183 -0.708 1.00 85.25 204 ASN A C 1
ATOM 1716 O O . ASN A 1 204 ? -16.728 8.531 0.154 1.00 85.25 204 ASN A O 1
ATOM 1720 N N . LEU A 1 205 ? -14.621 8.468 -0.628 1.00 83.69 205 LEU A N 1
ATOM 1721 C CA . LEU A 1 205 ? -14.036 9.239 0.465 1.00 83.69 205 LEU A CA 1
ATOM 1722 C C . LEU A 1 205 ? -13.484 10.564 -0.026 1.00 83.69 205 LEU A C 1
ATOM 1724 O O . LEU A 1 205 ? -12.583 10.626 -0.865 1.00 83.69 205 LEU A O 1
ATOM 1728 N N . GLU A 1 206 ? -14.023 11.632 0.549 1.00 81.94 206 GLU A N 1
ATOM 1729 C CA . GLU A 1 206 ? -13.581 12.981 0.256 1.00 81.94 206 GLU A CA 1
ATOM 1730 C C . GLU A 1 206 ? -12.112 13.159 0.661 1.00 81.94 206 GLU A C 1
ATOM 1732 O O . GLU A 1 206 ? -11.653 12.709 1.712 1.00 81.94 206 GLU A O 1
ATOM 1737 N N . GLY A 1 207 ? -11.335 13.775 -0.226 1.00 81.06 207 GLY A N 1
ATOM 1738 C CA . GLY A 1 207 ? -9.908 13.986 -0.014 1.00 81.06 207 GLY A CA 1
ATOM 1739 C C . GLY A 1 207 ? -9.037 12.732 -0.134 1.00 81.06 207 GLY A C 1
ATOM 1740 O O . GLY A 1 207 ? -7.820 12.873 -0.038 1.00 81.06 207 GLY A O 1
ATOM 1741 N N . PHE A 1 208 ? -9.581 11.531 -0.384 1.00 88.50 208 PHE A N 1
ATOM 1742 C CA . PHE A 1 208 ? -8.755 10.328 -0.541 1.00 88.50 208 PHE A CA 1
ATOM 1743 C C . PHE A 1 208 ? -7.819 10.443 -1.762 1.00 88.50 208 PHE A C 1
ATOM 1745 O O . PHE A 1 208 ? -8.225 10.968 -2.809 1.00 88.50 208 PHE A O 1
ATOM 1752 N N . PRO A 1 209 ? -6.552 9.990 -1.669 1.00 90.56 209 PRO A N 1
ATOM 1753 C CA . PRO A 1 209 ? -5.556 10.322 -2.678 1.00 90.56 209 PRO A CA 1
ATOM 1754 C C . PRO A 1 209 ? -5.835 9.657 -4.017 1.00 90.56 209 PRO A C 1
ATOM 1756 O O . PRO A 1 209 ? -5.926 8.431 -4.119 1.00 90.56 209 PRO A O 1
ATOM 1759 N N . GLN A 1 210 ? -5.893 10.485 -5.053 1.00 92.12 210 GLN A N 1
ATOM 1760 C CA . GLN A 1 210 ? -6.140 10.041 -6.414 1.00 92.12 210 GLN A CA 1
ATOM 1761 C C . GLN A 1 210 ? -4.903 9.355 -7.003 1.00 92.12 210 GLN A C 1
ATOM 1763 O O . GLN A 1 210 ? -3.770 9.795 -6.798 1.00 92.12 210 GLN A O 1
ATOM 1768 N N . THR A 1 211 ? -5.124 8.284 -7.763 1.00 92.75 211 THR A N 1
ATOM 1769 C CA . THR A 1 211 ? -4.080 7.587 -8.518 1.00 92.75 211 THR A CA 1
ATOM 1770 C C . THR A 1 211 ? -4.637 7.069 -9.842 1.00 92.75 211 THR A C 1
ATOM 1772 O O . THR A 1 211 ? -5.838 6.851 -9.986 1.00 92.75 211 THR A O 1
ATOM 1775 N N . ASP A 1 212 ? -3.769 6.869 -10.828 1.00 92.75 212 ASP A N 1
ATOM 1776 C CA . ASP A 1 212 ? -4.149 6.313 -12.126 1.00 92.75 212 ASP A CA 1
ATOM 1777 C C . ASP A 1 212 ? -4.282 4.782 -12.020 1.00 92.75 212 ASP A C 1
ATOM 1779 O O . ASP A 1 212 ? -3.317 4.012 -12.117 1.00 92.75 212 ASP A O 1
ATOM 1783 N N . LEU A 1 213 ? -5.506 4.324 -11.766 1.00 92.38 213 LEU A N 1
ATOM 1784 C CA . LEU A 1 213 ? -5.802 2.899 -11.612 1.00 92.38 213 LEU A CA 1
ATOM 1785 C C . LEU A 1 213 ? -5.703 2.137 -12.936 1.00 92.38 213 LEU A C 1
ATOM 1787 O O . LEU A 1 213 ? -5.334 0.964 -12.930 1.00 92.38 213 LEU A O 1
ATOM 1791 N N . SER A 1 214 ? -5.910 2.811 -14.070 1.00 93.19 214 SER A N 1
ATOM 1792 C CA . SER A 1 214 ? -5.687 2.210 -15.388 1.00 93.19 214 SER A CA 1
ATOM 1793 C C . SER A 1 214 ? -4.208 1.872 -15.579 1.00 93.19 214 SER A C 1
ATOM 1795 O O . SER A 1 214 ? -3.875 0.750 -15.964 1.00 93.19 214 SER A O 1
ATOM 1797 N N . LYS A 1 215 ? -3.296 2.783 -15.207 1.00 92.94 215 LYS A N 1
ATOM 1798 C CA . LYS A 1 215 ? -1.852 2.489 -15.172 1.00 92.94 215 LYS A CA 1
ATOM 1799 C C . LYS A 1 215 ? -1.498 1.385 -14.183 1.00 92.94 215 LYS A C 1
ATOM 1801 O O . LYS A 1 215 ? -0.606 0.591 -14.468 1.00 92.94 215 LYS A O 1
ATOM 1806 N N . SER A 1 216 ? -2.192 1.311 -13.049 1.00 94.12 216 SER A N 1
ATOM 1807 C CA . SER A 1 216 ? -1.980 0.253 -12.049 1.00 94.12 216 SER A CA 1
ATOM 1808 C C . SER A 1 216 ? -2.303 -1.137 -12.607 1.00 94.12 216 SER A C 1
ATOM 1810 O O . SER A 1 216 ? -1.541 -2.077 -12.382 1.00 94.12 216 SER A O 1
ATOM 1812 N N . ILE A 1 217 ? -3.406 -1.260 -13.353 1.00 93.88 217 ILE A N 1
ATOM 1813 C CA . ILE A 1 217 ? -3.813 -2.505 -14.017 1.00 93.88 217 ILE A CA 1
ATOM 1814 C C . ILE A 1 217 ? -2.849 -2.859 -15.151 1.00 93.88 217 ILE A C 1
ATOM 1816 O O . ILE A 1 217 ? -2.347 -3.977 -15.179 1.00 93.88 217 ILE A O 1
ATOM 1820 N N . GLN A 1 218 ? -2.491 -1.901 -16.010 1.00 93.00 218 GLN A N 1
ATOM 1821 C CA . GLN A 1 218 ? -1.503 -2.148 -17.067 1.00 93.00 218 GLN A CA 1
ATOM 1822 C C . GLN A 1 218 ? -0.161 -2.634 -16.495 1.00 93.00 218 GLN A C 1
ATOM 1824 O O . GLN A 1 218 ? 0.440 -3.570 -17.014 1.00 93.00 218 GLN A O 1
ATOM 1829 N N . LEU A 1 219 ? 0.310 -2.034 -15.394 1.00 91.00 219 LEU A N 1
ATOM 1830 C CA . LEU A 1 219 ? 1.544 -2.458 -14.734 1.00 91.00 219 LEU A CA 1
ATOM 1831 C C . LEU A 1 219 ? 1.432 -3.865 -14.120 1.00 91.00 219 LEU A C 1
ATOM 1833 O O . LEU A 1 219 ? 2.413 -4.608 -14.137 1.00 91.00 219 LEU A O 1
ATOM 1837 N N . LEU A 1 220 ? 0.258 -4.253 -13.607 1.00 92.44 220 LEU A N 1
ATOM 1838 C CA . LEU A 1 220 ? -0.008 -5.627 -13.168 1.00 92.44 220 LEU A CA 1
ATOM 1839 C C . LEU A 1 220 ? 0.090 -6.613 -14.339 1.00 92.44 220 LEU A C 1
ATOM 1841 O O . LEU A 1 220 ? 0.708 -7.666 -14.183 1.00 92.44 220 LEU A O 1
ATOM 1845 N N . ASP A 1 221 ? -0.465 -6.272 -15.500 1.00 89.94 221 ASP A N 1
ATOM 1846 C CA . ASP A 1 221 ? -0.409 -7.128 -16.687 1.00 89.94 221 ASP A CA 1
ATOM 1847 C C . ASP A 1 221 ? 1.045 -7.338 -17.142 1.00 89.94 221 ASP A C 1
ATOM 1849 O O . ASP A 1 221 ? 1.489 -8.483 -17.278 1.00 89.94 221 ASP A O 1
ATOM 1853 N N . TYR A 1 222 ? 1.836 -6.260 -17.224 1.00 87.12 222 TYR A N 1
ATOM 1854 C CA . TYR A 1 222 ? 3.277 -6.348 -17.500 1.00 87.12 222 TYR A CA 1
ATOM 1855 C C . TYR A 1 222 ? 4.030 -7.145 -16.432 1.00 87.12 222 TYR A C 1
ATOM 1857 O O . TYR A 1 222 ? 4.924 -7.933 -16.738 1.00 87.12 222 TYR A 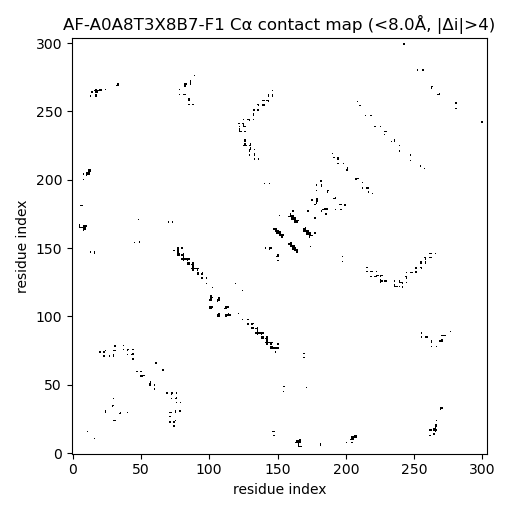O 1
ATOM 1865 N N . ARG A 1 223 ? 3.673 -6.995 -15.156 1.00 88.00 223 ARG A N 1
ATOM 1866 C CA . ARG A 1 223 ? 4.276 -7.781 -14.077 1.00 88.00 223 ARG A CA 1
ATOM 1867 C C . ARG A 1 223 ? 3.950 -9.268 -14.207 1.00 88.00 223 ARG A C 1
ATOM 1869 O O . ARG A 1 223 ? 4.825 -10.093 -13.951 1.00 88.00 223 ARG A O 1
ATOM 1876 N N . ASN A 1 224 ? 2.723 -9.625 -14.578 1.00 85.38 224 ASN A N 1
ATOM 1877 C CA . ASN A 1 224 ? 2.328 -11.019 -14.761 1.00 85.38 224 ASN A CA 1
ATOM 1878 C C . ASN A 1 224 ? 3.097 -11.643 -15.921 1.00 85.38 224 ASN A C 1
ATOM 1880 O O . ASN A 1 224 ? 3.721 -12.682 -15.728 1.00 85.38 224 ASN A O 1
ATOM 1884 N N . GLN A 1 225 ? 3.130 -10.973 -17.072 1.00 80.00 225 GLN A N 1
ATOM 1885 C CA . GLN A 1 225 ? 3.895 -11.433 -18.228 1.00 80.00 225 GLN A CA 1
ATOM 1886 C C . GLN A 1 225 ? 5.396 -11.557 -17.890 1.00 80.00 225 GLN A C 1
ATOM 1888 O O . GLN A 1 225 ? 5.975 -12.616 -18.106 1.00 80.00 225 GLN A O 1
ATOM 1893 N N . SER A 1 226 ? 5.988 -10.571 -17.198 1.00 75.12 226 SER A N 1
ATOM 1894 C CA . SER A 1 226 ? 7.389 -10.636 -16.742 1.00 75.12 226 SER A CA 1
ATOM 1895 C C . SER A 1 226 ? 7.657 -11.827 -15.813 1.00 75.12 226 SER A C 1
ATOM 1897 O O . SER A 1 226 ? 8.690 -12.479 -15.919 1.00 75.12 226 SER A O 1
ATOM 1899 N N . GLN A 1 227 ? 6.747 -12.122 -14.876 1.00 70.94 227 GLN A N 1
ATOM 1900 C CA . GLN A 1 227 ? 6.938 -13.230 -13.938 1.00 70.94 227 GLN A CA 1
ATOM 1901 C C . GLN A 1 227 ? 6.862 -14.596 -14.638 1.00 70.94 227 GLN A C 1
ATOM 1903 O O . GLN A 1 227 ? 7.635 -15.491 -14.295 1.00 70.94 227 GLN A O 1
ATOM 1908 N N . TYR A 1 228 ? 5.939 -14.770 -15.586 1.00 62.09 228 TYR A N 1
ATOM 1909 C CA . TYR A 1 228 ? 5.830 -16.013 -16.352 1.00 62.09 228 TYR A CA 1
ATOM 1910 C C . TYR A 1 228 ? 7.043 -16.229 -17.263 1.00 62.09 228 TYR A C 1
ATOM 1912 O O . TYR A 1 228 ? 7.548 -17.350 -17.318 1.00 62.09 228 TYR A O 1
ATOM 1920 N N . ASP A 1 229 ? 7.577 -15.161 -17.861 1.00 60.03 229 ASP A N 1
ATOM 1921 C CA . ASP A 1 229 ? 8.794 -15.212 -18.678 1.00 60.03 229 ASP A CA 1
ATOM 1922 C C . ASP A 1 229 ? 10.022 -15.644 -17.847 1.00 60.03 229 ASP A C 1
ATOM 1924 O O . ASP A 1 229 ? 10.807 -16.485 -18.282 1.00 60.03 229 ASP A O 1
ATOM 1928 N N . VAL A 1 230 ? 10.161 -15.156 -16.604 1.00 58.22 230 VAL A N 1
ATOM 1929 C CA . VAL A 1 230 ? 11.258 -15.566 -15.699 1.00 58.22 230 VAL A CA 1
ATOM 1930 C C . VAL A 1 230 ? 11.125 -17.025 -15.237 1.00 58.22 230 VAL A C 1
ATOM 1932 O O . VAL A 1 230 ? 12.128 -17.730 -15.132 1.00 58.22 230 VAL A O 1
ATOM 1935 N N . LEU A 1 231 ? 9.907 -17.498 -14.951 1.00 55.12 231 LEU A N 1
ATOM 1936 C CA . LEU A 1 231 ? 9.669 -18.869 -14.471 1.00 55.12 231 LEU A CA 1
ATOM 1937 C C . LEU A 1 231 ? 9.750 -19.928 -15.586 1.00 55.12 231 LEU A C 1
ATOM 1939 O O . LEU A 1 231 ? 9.976 -21.099 -15.286 1.00 55.12 231 LEU A O 1
ATOM 1943 N N . GLY A 1 232 ? 9.579 -19.533 -16.852 1.00 52.72 232 GLY A N 1
ATOM 1944 C CA . GLY A 1 232 ? 9.570 -20.425 -18.016 1.00 52.72 232 GLY A CA 1
ATOM 1945 C C . GLY A 1 232 ? 10.936 -20.972 -18.447 1.00 52.72 232 GLY A C 1
ATOM 1946 O O . GLY A 1 232 ? 10.980 -21.887 -19.262 1.00 52.72 232 GLY A O 1
ATOM 1947 N N . GLY A 1 233 ? 12.051 -20.461 -17.913 1.00 49.88 233 GLY A N 1
ATOM 1948 C CA . GLY A 1 233 ? 13.392 -21.041 -18.104 1.00 49.88 233 GLY A CA 1
ATOM 1949 C C . GLY A 1 233 ? 13.982 -20.978 -19.523 1.00 49.88 233 GLY A C 1
ATOM 1950 O O . GLY A 1 233 ? 15.090 -21.465 -19.735 1.00 49.88 233 GLY A O 1
ATOM 1951 N N . VAL A 1 234 ? 13.302 -20.364 -20.489 1.00 44.09 234 VAL A N 1
ATOM 1952 C CA . VAL A 1 234 ? 13.769 -20.214 -21.874 1.00 44.09 234 VAL A CA 1
ATOM 1953 C C . VAL A 1 234 ? 14.034 -18.740 -22.081 1.00 44.09 234 VAL A C 1
ATOM 1955 O O . VAL A 1 234 ? 13.086 -17.977 -22.005 1.00 44.09 234 VAL A O 1
ATOM 1958 N N . SER A 1 235 ? 15.311 -18.371 -22.239 1.00 43.41 235 SER A N 1
ATOM 1959 C CA . SER A 1 235 ? 15.810 -17.057 -22.670 1.00 43.41 235 SER A CA 1
ATOM 1960 C C . SER A 1 235 ? 14.925 -15.864 -22.292 1.00 43.41 235 SER A C 1
ATOM 1962 O O . SER A 1 235 ? 13.875 -15.659 -22.890 1.00 43.41 235 SER A O 1
ATOM 1964 N N . VAL A 1 236 ? 15.406 -14.993 -21.399 1.00 43.12 236 VAL A N 1
ATOM 1965 C CA . VAL A 1 236 ? 14.865 -13.631 -21.202 1.00 43.12 236 VAL A CA 1
ATOM 1966 C C . VAL A 1 236 ? 15.121 -12.795 -22.473 1.00 43.12 236 VAL A C 1
ATOM 1968 O O . VAL A 1 236 ? 15.824 -11.794 -22.467 1.00 43.12 236 VAL A O 1
ATOM 1971 N N . SER A 1 237 ? 14.664 -13.281 -23.621 1.00 37.81 237 SER A N 1
ATOM 1972 C CA . SER A 1 237 ? 14.807 -12.705 -24.937 1.00 37.81 237 SER A CA 1
ATOM 1973 C C . SER A 1 237 ? 13.678 -11.703 -25.114 1.00 37.81 237 SER A C 1
ATOM 1975 O O . SER A 1 237 ? 12.520 -12.083 -25.260 1.00 37.81 237 SER A O 1
ATOM 1977 N N . ALA A 1 238 ? 14.055 -10.427 -25.107 1.00 43.47 238 ALA A N 1
ATOM 1978 C CA . ALA A 1 238 ? 13.402 -9.316 -25.799 1.00 43.47 238 ALA A CA 1
ATOM 1979 C C . ALA A 1 238 ? 11.928 -8.951 -25.492 1.00 43.47 238 ALA A C 1
ATOM 1981 O O . ALA A 1 238 ? 11.446 -7.989 -26.081 1.00 43.47 238 ALA A O 1
ATOM 1982 N N . SER A 1 239 ? 11.193 -9.610 -24.591 1.00 45.41 239 SER A N 1
ATOM 1983 C CA . SER A 1 239 ? 9.724 -9.437 -24.549 1.00 45.41 239 SER A CA 1
ATOM 1984 C C . SER A 1 239 ? 9.204 -8.150 -23.887 1.00 45.41 239 SER A C 1
ATOM 1986 O O . SER A 1 239 ? 8.103 -7.708 -24.212 1.00 45.41 239 SER A O 1
ATOM 1988 N N . MET A 1 240 ? 9.961 -7.498 -22.996 1.00 54.59 240 MET A N 1
ATOM 1989 C CA . MET A 1 240 ? 9.557 -6.211 -22.413 1.00 54.59 240 MET A CA 1
ATOM 1990 C C . MET A 1 240 ? 10.662 -5.176 -22.476 1.00 54.59 240 MET A C 1
ATOM 1992 O O . MET A 1 240 ? 11.699 -5.288 -21.820 1.00 54.59 240 MET A O 1
ATOM 1996 N N . GLY A 1 241 ? 10.397 -4.117 -23.242 1.00 59.53 241 GLY A N 1
ATOM 1997 C CA . GLY A 1 241 ? 11.297 -2.985 -23.354 1.00 59.53 241 GLY A CA 1
ATOM 1998 C C . GLY A 1 241 ? 11.583 -2.401 -21.976 1.00 59.53 241 GLY A C 1
ATOM 1999 O O . GLY A 1 241 ? 10.672 -1.963 -21.277 1.00 59.53 241 GLY A O 1
ATOM 2000 N N . PHE A 1 242 ? 12.864 -2.330 -21.612 1.00 65.25 242 PHE A N 1
ATOM 2001 C CA . PHE A 1 242 ? 13.355 -1.631 -20.420 1.00 65.25 242 PHE A CA 1
ATOM 2002 C C . PHE A 1 242 ? 12.785 -0.199 -20.303 1.00 65.25 242 PHE A C 1
ATOM 2004 O O . PHE A 1 242 ? 12.606 0.326 -19.213 1.00 65.25 242 PHE A O 1
ATOM 2011 N N . ASN A 1 243 ? 12.380 0.392 -21.426 1.00 68.69 243 ASN A N 1
ATOM 2012 C CA . ASN A 1 243 ? 11.632 1.645 -21.543 1.00 68.69 243 ASN A CA 1
ATOM 2013 C C . ASN A 1 243 ? 10.344 1.694 -20.690 1.00 68.69 243 ASN A C 1
ATOM 2015 O O . ASN A 1 243 ? 9.963 2.758 -20.200 1.00 68.69 243 ASN A O 1
ATOM 2019 N N . LEU A 1 244 ? 9.683 0.552 -20.466 1.00 74.12 244 LEU A N 1
ATOM 2020 C CA . LEU A 1 244 ? 8.509 0.445 -19.594 1.00 74.12 244 LEU A CA 1
ATOM 2021 C C . LEU A 1 244 ? 8.840 0.796 -18.140 1.00 74.12 244 LEU A C 1
ATOM 2023 O O . LEU A 1 244 ? 8.025 1.433 -17.476 1.00 74.12 244 LEU A O 1
ATOM 2027 N N . VAL A 1 245 ? 10.043 0.457 -17.663 1.00 74.62 245 VAL A N 1
ATOM 2028 C CA . VAL A 1 245 ? 10.515 0.825 -16.319 1.00 74.62 245 VAL A CA 1
ATOM 2029 C C . VAL A 1 245 ? 10.416 2.338 -16.141 1.00 74.62 245 VAL A C 1
ATOM 2031 O O . VAL A 1 245 ? 9.783 2.809 -15.199 1.00 74.62 245 VAL A O 1
ATOM 2034 N N . PHE A 1 246 ? 10.942 3.108 -17.094 1.00 73.56 246 PHE A N 1
ATOM 2035 C CA . PHE A 1 246 ? 10.925 4.573 -17.039 1.00 73.56 246 PHE A CA 1
ATOM 2036 C C . PHE A 1 246 ? 9.543 5.172 -17.249 1.00 73.56 246 PHE A C 1
ATOM 2038 O O . PHE A 1 246 ? 9.238 6.212 -16.673 1.00 73.56 246 PHE A O 1
ATOM 2045 N N . ARG A 1 247 ? 8.679 4.515 -18.030 1.00 78.56 247 ARG A N 1
ATOM 2046 C CA . ARG A 1 247 ? 7.286 4.947 -18.191 1.00 78.56 247 ARG A CA 1
ATOM 2047 C C . ARG A 1 247 ? 6.522 4.901 -16.864 1.00 78.56 247 ARG A C 1
ATOM 2049 O O . ARG A 1 247 ? 5.752 5.816 -16.579 1.00 78.56 247 ARG A O 1
ATOM 2056 N N . TYR A 1 248 ? 6.714 3.849 -16.067 1.00 85.19 248 TYR A N 1
ATOM 2057 C CA . TYR A 1 248 ? 5.975 3.658 -14.812 1.00 85.19 248 TYR A CA 1
ATOM 2058 C C . TYR A 1 248 ? 6.665 4.261 -13.593 1.00 85.19 248 TYR A C 1
ATOM 2060 O O . TYR A 1 248 ? 5.996 4.585 -12.616 1.00 85.19 248 TYR A O 1
ATOM 2068 N N . MET A 1 249 ? 7.975 4.464 -13.645 1.00 80.88 249 MET A N 1
ATOM 2069 C CA . MET A 1 249 ? 8.749 4.972 -12.523 1.00 80.88 249 MET A CA 1
ATOM 2070 C C . MET A 1 249 ? 8.204 6.298 -11.939 1.00 80.88 249 MET A C 1
ATOM 2072 O O . MET A 1 249 ? 7.912 6.305 -10.742 1.00 80.88 249 MET A O 1
ATOM 2076 N N . PRO A 1 250 ? 7.934 7.375 -12.713 1.00 79.44 250 PRO A N 1
ATOM 2077 C CA . PRO A 1 250 ? 7.342 8.608 -12.172 1.00 79.44 250 PRO A CA 1
ATOM 2078 C C . PRO A 1 250 ? 5.986 8.392 -11.493 1.00 79.44 250 PRO A C 1
ATOM 2080 O O . PRO A 1 250 ? 5.681 9.008 -10.474 1.00 79.44 250 PRO A O 1
ATOM 2083 N N . PHE A 1 251 ? 5.174 7.487 -12.044 1.00 86.81 251 PHE A N 1
ATOM 2084 C CA . PHE A 1 251 ? 3.879 7.127 -11.477 1.00 86.81 251 PHE A CA 1
ATOM 2085 C C . PHE A 1 251 ? 4.030 6.453 -10.100 1.00 86.81 251 PHE A C 1
ATOM 2087 O O . PHE A 1 251 ? 3.308 6.805 -9.161 1.00 86.81 251 PHE A O 1
ATOM 2094 N N . ILE A 1 252 ? 5.013 5.558 -9.949 1.00 89.38 252 ILE A N 1
ATOM 2095 C CA . ILE A 1 252 ? 5.314 4.909 -8.664 1.00 89.38 252 ILE A CA 1
ATOM 2096 C C . ILE A 1 252 ? 5.849 5.921 -7.659 1.00 89.38 252 ILE A C 1
ATOM 2098 O O . ILE A 1 252 ? 5.374 5.964 -6.525 1.00 89.38 252 ILE A O 1
ATOM 2102 N N . PHE A 1 253 ? 6.771 6.784 -8.081 1.00 83.00 253 PHE A N 1
ATOM 2103 C CA . PHE A 1 253 ? 7.316 7.824 -7.217 1.00 83.00 253 PHE A CA 1
ATOM 2104 C C . PHE A 1 253 ? 6.255 8.777 -6.696 1.00 83.00 253 PHE A C 1
ATOM 2106 O O . PHE A 1 253 ? 6.243 9.071 -5.505 1.00 83.00 253 PHE A O 1
ATOM 2113 N N . ASN A 1 254 ? 5.327 9.210 -7.548 1.00 84.75 254 ASN A N 1
ATOM 2114 C CA . ASN A 1 254 ? 4.233 10.068 -7.113 1.00 84.75 254 ASN A CA 1
ATOM 2115 C C . ASN A 1 254 ? 3.328 9.374 -6.078 1.00 84.75 254 ASN A C 1
ATOM 2117 O O . ASN A 1 254 ? 2.933 9.985 -5.081 1.00 84.75 254 ASN A O 1
ATOM 2121 N N . THR A 1 255 ? 3.027 8.087 -6.281 1.00 90.94 255 THR A N 1
ATOM 2122 C CA . THR A 1 255 ? 2.214 7.303 -5.336 1.00 90.94 255 THR A CA 1
ATOM 2123 C C . THR A 1 255 ? 2.937 7.130 -3.998 1.00 90.94 255 THR A C 1
ATOM 2125 O O . THR A 1 255 ? 2.349 7.360 -2.940 1.00 90.94 255 THR A O 1
ATOM 2128 N N . LEU A 1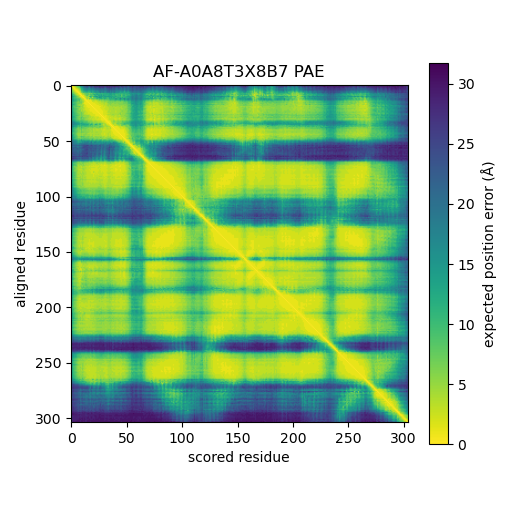 256 ? 4.230 6.803 -4.031 1.00 87.50 256 LEU A N 1
ATOM 2129 C CA . LEU A 1 256 ? 5.063 6.666 -2.839 1.00 87.50 256 LEU A CA 1
ATOM 2130 C C . LEU A 1 256 ? 5.197 7.999 -2.089 1.00 87.50 256 LEU A C 1
ATOM 2132 O O . LEU A 1 256 ? 4.924 8.059 -0.893 1.00 87.50 256 LEU A O 1
ATOM 2136 N N . ALA A 1 257 ? 5.526 9.090 -2.784 1.00 83.38 257 ALA A N 1
ATOM 2137 C CA . ALA A 1 257 ? 5.614 10.432 -2.204 1.00 83.38 257 ALA A CA 1
ATOM 2138 C C . ALA A 1 257 ? 4.292 10.860 -1.544 1.00 83.38 257 ALA A C 1
ATOM 2140 O O . ALA A 1 257 ? 4.280 11.441 -0.456 1.00 83.38 257 ALA A O 1
ATOM 2141 N N . THR A 1 258 ? 3.164 10.511 -2.167 1.00 87.88 258 THR A N 1
ATOM 2142 C CA . THR A 1 258 ? 1.832 10.727 -1.599 1.00 87.88 258 THR A CA 1
ATOM 2143 C C . THR A 1 258 ? 1.644 9.956 -0.293 1.00 87.88 258 THR A C 1
ATOM 2145 O O . THR A 1 258 ? 1.218 10.552 0.699 1.00 87.88 258 THR A O 1
ATOM 2148 N N . ALA A 1 259 ? 2.014 8.673 -0.256 1.00 89.50 259 ALA A N 1
ATOM 2149 C CA . ALA A 1 259 ? 1.958 7.854 0.953 1.00 89.50 259 ALA A CA 1
ATOM 2150 C C . ALA A 1 259 ? 2.813 8.447 2.089 1.00 89.50 259 ALA A C 1
ATOM 2152 O O . ALA A 1 259 ? 2.335 8.595 3.216 1.00 89.50 259 ALA A O 1
ATOM 2153 N N . PHE A 1 260 ? 4.039 8.881 1.778 1.00 84.69 260 PHE A N 1
ATOM 2154 C CA . PHE A 1 260 ? 4.924 9.566 2.723 1.00 84.69 260 PHE A CA 1
ATOM 2155 C C . PHE A 1 260 ? 4.293 10.827 3.304 1.00 84.69 260 PHE A C 1
ATOM 2157 O O . PHE A 1 260 ? 4.262 10.997 4.522 1.00 84.69 260 PHE A O 1
ATOM 2164 N N . ARG A 1 261 ? 3.765 11.706 2.446 1.00 84.25 261 ARG A N 1
ATOM 2165 C CA . ARG A 1 261 ? 3.125 12.958 2.868 1.00 84.25 261 ARG A CA 1
ATOM 2166 C C . ARG A 1 261 ? 1.976 12.705 3.845 1.00 84.25 261 ARG A C 1
ATOM 2168 O O . ARG A 1 261 ? 1.844 13.425 4.828 1.00 84.25 261 ARG A O 1
ATOM 2175 N N . ILE A 1 262 ? 1.156 11.692 3.585 1.00 85.88 262 ILE A N 1
ATOM 2176 C CA . ILE A 1 262 ? -0.012 11.354 4.411 1.00 85.88 262 ILE A CA 1
ATOM 2177 C C . ILE A 1 262 ? 0.406 10.791 5.767 1.00 85.88 262 ILE A C 1
ATOM 2179 O O . ILE A 1 262 ? -0.122 11.202 6.802 1.00 85.88 262 ILE A O 1
ATOM 2183 N N . ILE A 1 263 ? 1.389 9.892 5.779 1.00 84.50 263 ILE A N 1
ATOM 2184 C CA . ILE A 1 263 ? 1.888 9.316 7.027 1.00 84.50 263 ILE A CA 1
ATOM 2185 C C . ILE A 1 263 ? 2.577 10.394 7.864 1.00 84.50 263 ILE A C 1
ATOM 2187 O O . ILE A 1 263 ? 2.233 10.513 9.033 1.00 84.50 263 ILE A O 1
ATOM 2191 N N . LYS A 1 264 ? 3.418 11.256 7.264 1.00 81.81 264 LYS A N 1
ATOM 2192 C CA . LYS A 1 264 ? 4.067 12.394 7.951 1.00 81.81 264 LYS A CA 1
ATOM 2193 C C . LYS A 1 264 ? 3.065 13.366 8.590 1.00 81.81 264 LYS A C 1
ATOM 2195 O O . LYS A 1 264 ? 3.380 13.959 9.616 1.00 81.81 264 LYS A O 1
ATOM 2200 N N . LYS A 1 265 ? 1.867 13.535 8.011 1.00 81.12 265 LYS A N 1
ATOM 2201 C CA . LYS A 1 265 ? 0.786 14.328 8.629 1.00 81.12 265 LYS A CA 1
ATOM 2202 C C . LYS A 1 265 ? 0.219 13.666 9.890 1.00 81.12 265 LYS A C 1
ATOM 2204 O O . LYS A 1 265 ? -0.185 14.368 10.807 1.00 81.12 265 LYS A O 1
ATOM 2209 N N . SER A 1 266 ? 0.159 12.335 9.910 1.00 73.56 266 SER A N 1
ATOM 2210 C CA . SER A 1 266 ? -0.483 11.557 10.978 1.00 73.56 266 SER A CA 1
ATOM 2211 C C . SER A 1 266 ? 0.468 11.219 12.125 1.00 73.56 266 SER A C 1
ATOM 2213 O O . SER A 1 266 ? 0.043 11.152 13.273 1.00 73.56 266 SER A O 1
ATOM 2215 N N . HIS A 1 267 ? 1.734 10.938 11.810 1.00 74.38 267 HIS A N 1
ATOM 2216 C CA . HIS A 1 267 ? 2.742 10.504 12.773 1.00 74.38 267 HIS A CA 1
ATOM 2217 C C . HIS A 1 267 ? 4.160 10.683 12.222 1.00 74.38 267 HIS A C 1
ATOM 2219 O O . HIS A 1 267 ? 4.369 10.754 11.009 1.00 74.38 267 HIS A O 1
ATOM 2225 N N . SER A 1 268 ? 5.162 10.695 13.105 1.00 68.38 268 SER A N 1
ATOM 2226 C CA . SER A 1 268 ? 6.551 10.601 12.654 1.00 68.38 268 SER A CA 1
ATOM 2227 C C . SER A 1 268 ? 6.800 9.247 11.980 1.00 68.38 268 SER A C 1
ATOM 2229 O O . SER A 1 268 ? 6.268 8.209 12.380 1.00 68.38 268 SER A O 1
ATOM 2231 N N . ILE A 1 269 ? 7.600 9.243 10.916 1.00 63.03 269 ILE A N 1
ATOM 2232 C CA . ILE A 1 269 ? 7.999 7.999 10.257 1.00 63.03 269 ILE A CA 1
ATOM 2233 C C . ILE A 1 269 ? 9.075 7.378 11.127 1.00 63.03 269 ILE A C 1
ATOM 2235 O O . ILE A 1 269 ? 10.221 7.785 11.094 1.00 63.03 269 ILE A O 1
ATOM 2239 N N . THR A 1 270 ? 8.692 6.443 11.982 1.00 59.97 270 THR A N 1
ATOM 2240 C CA . THR A 1 270 ? 9.576 5.927 13.032 1.00 59.97 270 THR A CA 1
ATOM 2241 C C . THR A 1 270 ? 10.470 4.788 12.558 1.00 59.97 270 THR A C 1
ATOM 2243 O O . THR A 1 270 ? 11.562 4.591 13.087 1.00 59.97 270 THR A O 1
ATOM 2246 N N . ASN A 1 271 ? 10.041 4.088 11.511 1.00 57.62 271 ASN A N 1
ATOM 2247 C CA . ASN A 1 271 ? 10.838 3.098 10.805 1.00 57.62 271 ASN A CA 1
ATOM 2248 C C . ASN A 1 271 ? 11.610 3.790 9.681 1.00 57.62 271 ASN A C 1
ATOM 2250 O O . ASN A 1 271 ? 11.431 3.402 8.529 1.00 57.62 271 ASN A O 1
ATOM 2254 N N . TYR A 1 272 ? 12.403 4.827 10.002 1.00 53.12 272 TYR A N 1
ATOM 2255 C CA . TYR A 1 272 ? 13.387 5.411 9.081 1.00 53.12 272 TYR A CA 1
ATOM 2256 C C . TYR A 1 272 ? 14.341 4.301 8.648 1.00 53.12 272 TYR A C 1
ATOM 2258 O O . TYR A 1 272 ? 15.397 4.086 9.236 1.00 53.12 272 TYR A O 1
ATOM 2266 N N . SER A 1 273 ? 13.922 3.518 7.669 1.00 46.75 273 SER A N 1
ATOM 2267 C CA . SER A 1 273 ? 14.696 2.398 7.190 1.00 46.75 273 SER A CA 1
ATOM 2268 C C . SER A 1 273 ? 15.825 2.879 6.298 1.00 46.75 273 SER A C 1
ATOM 2270 O O . SER A 1 273 ? 16.772 2.120 6.115 1.00 46.75 273 SER A O 1
ATOM 2272 N N . ASP A 1 274 ? 15.769 4.120 5.784 1.00 51.38 274 ASP A N 1
ATOM 2273 C CA . ASP A 1 274 ? 16.827 4.605 4.912 1.00 51.38 274 ASP A CA 1
ATOM 2274 C C . ASP A 1 274 ? 16.914 6.119 4.672 1.00 51.38 274 ASP A C 1
ATOM 2276 O O . ASP A 1 274 ? 15.978 6.725 4.156 1.00 51.38 274 ASP A O 1
ATOM 2280 N N . SER A 1 275 ? 18.086 6.715 4.915 1.00 54.84 275 SER A N 1
ATOM 2281 C CA . SER A 1 275 ? 18.452 8.043 4.391 1.00 54.84 275 SER A CA 1
ATOM 2282 C C . SER A 1 275 ? 18.577 8.038 2.864 1.00 54.84 275 SER A C 1
ATOM 2284 O O . SER A 1 275 ? 18.333 9.056 2.217 1.00 54.84 275 SER A O 1
ATOM 2286 N N . ARG A 1 276 ? 18.871 6.867 2.277 1.00 53.72 276 ARG A N 1
ATOM 2287 C CA . ARG A 1 276 ? 18.931 6.663 0.826 1.00 53.72 276 ARG A CA 1
ATOM 2288 C C . ARG A 1 276 ? 17.601 6.979 0.132 1.00 53.72 276 ARG A C 1
ATOM 2290 O O . ARG A 1 276 ? 17.586 7.238 -1.063 1.00 53.72 276 ARG A O 1
ATOM 2297 N N . PHE A 1 277 ? 16.487 6.971 0.870 1.00 56.56 277 PHE A N 1
ATOM 2298 C CA . PHE A 1 277 ? 15.144 7.269 0.374 1.00 56.56 277 PHE A CA 1
ATOM 2299 C C . PHE A 1 277 ? 14.857 8.779 0.217 1.00 56.56 277 PHE A C 1
ATOM 2301 O O . PHE A 1 277 ? 14.239 9.185 -0.771 1.00 56.56 277 PHE A O 1
ATOM 2308 N N . GLU A 1 278 ? 15.305 9.615 1.158 1.00 58.50 278 GLU A N 1
ATOM 2309 C CA . GLU A 1 278 ? 15.191 11.080 1.031 1.00 58.50 278 GLU A CA 1
ATOM 2310 C C . GLU A 1 278 ? 16.088 11.578 -0.103 1.00 58.50 278 GLU A C 1
ATOM 2312 O O . GLU A 1 278 ? 15.629 12.296 -0.990 1.00 58.50 278 GLU A O 1
ATOM 2317 N N . GLU A 1 279 ? 17.309 11.046 -0.165 1.00 61.62 279 GLU A N 1
ATOM 2318 C CA . GLU A 1 279 ? 18.243 11.242 -1.274 1.00 61.62 279 GLU A CA 1
ATOM 2319 C C . GLU A 1 279 ? 17.633 10.829 -2.627 1.00 61.62 279 GLU A C 1
ATOM 2321 O O . GLU A 1 279 ? 17.833 11.484 -3.649 1.00 61.62 279 GLU A O 1
ATOM 2326 N N . LEU A 1 280 ? 16.836 9.762 -2.634 1.00 60.34 280 LEU A N 1
ATOM 2327 C CA . LEU A 1 280 ? 16.120 9.283 -3.809 1.00 60.34 280 LEU A CA 1
ATOM 2328 C C . LEU A 1 280 ? 15.072 10.272 -4.307 1.00 60.34 280 LEU A C 1
ATOM 2330 O O . LEU A 1 280 ? 15.008 10.540 -5.504 1.00 60.34 280 LEU A O 1
ATOM 2334 N N . CYS A 1 281 ? 14.260 10.811 -3.398 1.00 53.09 281 CYS A N 1
ATOM 2335 C CA . CYS A 1 281 ? 13.248 11.811 -3.729 1.00 53.09 281 CYS A CA 1
ATOM 2336 C C . CYS A 1 281 ? 13.885 13.091 -4.285 1.00 53.09 281 CYS A C 1
ATOM 2338 O O . CYS A 1 281 ? 13.347 13.682 -5.220 1.00 53.09 281 CYS A O 1
ATOM 2340 N N . GLU A 1 282 ? 15.039 13.488 -3.747 1.00 58.81 282 GLU A N 1
ATOM 2341 C CA . GLU A 1 282 ? 15.777 14.679 -4.175 1.00 58.81 282 GLU A CA 1
ATOM 2342 C C . GLU A 1 282 ? 16.465 14.496 -5.532 1.00 58.81 282 GLU A C 1
ATOM 2344 O O . GLU A 1 282 ? 16.418 15.384 -6.382 1.00 58.81 282 GLU A O 1
ATOM 2349 N N . LYS A 1 283 ? 17.084 13.335 -5.772 1.00 58.59 283 LYS A N 1
ATOM 2350 C CA . LYS A 1 283 ? 17.873 13.085 -6.991 1.00 58.59 283 LYS A CA 1
ATOM 2351 C C . LYS A 1 283 ? 17.036 12.674 -8.195 1.00 58.59 283 LYS A C 1
ATOM 2353 O O . LYS A 1 283 ? 17.537 12.665 -9.322 1.00 58.59 283 LYS A O 1
ATOM 2358 N N . LEU A 1 284 ? 15.770 12.324 -7.988 1.00 55.09 284 LEU A N 1
ATOM 2359 C CA . LEU A 1 284 ? 14.961 11.717 -9.031 1.00 55.09 284 LEU A CA 1
ATOM 2360 C C . LEU A 1 284 ? 14.669 12.590 -10.256 1.00 55.09 284 LEU A C 1
ATOM 2362 O O . LEU A 1 284 ? 14.762 12.078 -11.373 1.00 55.09 284 LEU A O 1
ATOM 2366 N N . PRO A 1 285 ? 14.322 13.879 -10.097 1.00 52.69 285 PRO A N 1
ATOM 2367 C CA . PRO A 1 285 ? 14.107 14.762 -11.238 1.00 52.69 285 PRO A CA 1
ATOM 2368 C C . PRO A 1 285 ? 15.381 14.912 -12.082 1.00 52.69 285 PRO A C 1
ATOM 2370 O O . PRO A 1 285 ? 15.314 14.894 -13.308 1.00 52.69 285 PRO A O 1
ATOM 2373 N N . GLN A 1 286 ? 16.552 14.954 -11.434 1.00 55.69 286 GLN A N 1
ATOM 2374 C CA . GLN A 1 286 ? 17.852 14.989 -12.108 1.00 55.69 286 GLN A CA 1
ATOM 2375 C C . GLN A 1 286 ? 18.142 13.686 -12.866 1.00 55.69 286 GLN A C 1
ATOM 2377 O O . GLN A 1 286 ? 18.595 13.725 -14.009 1.00 55.69 286 GLN A O 1
ATOM 2382 N N . LEU A 1 287 ? 17.863 12.530 -12.251 1.00 54.84 287 LEU A N 1
ATOM 2383 C CA . LEU A 1 287 ? 17.988 11.223 -12.906 1.00 54.84 287 LEU A CA 1
ATOM 2384 C C . LEU A 1 287 ? 17.059 11.129 -14.125 1.00 54.84 287 LEU A C 1
ATOM 2386 O O . LEU A 1 287 ? 17.474 10.638 -15.171 1.00 54.84 287 LEU A O 1
ATOM 2390 N N . TYR A 1 288 ? 15.839 11.659 -14.019 1.00 53.16 288 TYR A N 1
ATOM 2391 C CA . TYR A 1 288 ? 14.867 11.726 -15.110 1.00 53.16 288 TYR A CA 1
ATOM 2392 C C . TYR A 1 288 ? 15.335 12.628 -16.267 1.00 53.16 288 TYR A C 1
ATOM 2394 O O . TYR A 1 288 ? 15.283 12.219 -17.428 1.00 53.16 288 TYR A O 1
ATOM 2402 N N . GLU A 1 289 ? 15.841 13.830 -15.973 1.00 52.62 289 GLU A N 1
ATOM 2403 C CA . GLU A 1 289 ? 16.356 14.755 -16.992 1.00 52.62 289 GLU A CA 1
ATOM 2404 C C . GLU A 1 289 ? 17.626 14.254 -17.682 1.00 52.62 289 GLU A C 1
ATOM 2406 O O . GLU A 1 289 ? 17.750 14.364 -18.904 1.00 52.62 289 GLU A O 1
ATOM 2411 N N . ASN A 1 290 ? 18.573 13.704 -16.919 1.00 53.81 290 ASN A N 1
ATOM 2412 C CA . ASN A 1 290 ? 19.800 13.133 -17.474 1.00 53.81 290 ASN A CA 1
ATOM 2413 C C . ASN A 1 290 ? 19.475 11.963 -18.412 1.00 53.81 290 ASN A C 1
ATOM 2415 O O . ASN A 1 290 ? 20.095 11.824 -19.464 1.00 53.81 290 ASN A O 1
ATOM 2419 N N . TYR A 1 291 ? 18.441 11.186 -18.085 1.00 51.03 291 TYR A N 1
ATOM 2420 C CA . TYR A 1 291 ? 18.010 10.037 -18.870 1.00 51.03 291 TYR A CA 1
ATOM 2421 C C . TYR A 1 291 ? 17.288 10.418 -20.175 1.00 51.03 291 TYR A C 1
ATOM 2423 O O . TYR A 1 291 ? 17.616 9.880 -21.230 1.00 51.03 291 TYR A O 1
ATOM 2431 N N . TYR A 1 292 ? 16.362 11.386 -20.152 1.00 49.88 292 TYR A N 1
ATOM 2432 C CA . TYR A 1 292 ? 15.688 11.871 -21.372 1.00 49.88 292 TYR A CA 1
ATOM 2433 C C . TYR A 1 292 ? 16.657 12.527 -22.372 1.00 49.88 292 TYR A C 1
ATOM 2435 O O . TYR A 1 292 ? 16.403 12.526 -23.576 1.00 49.88 292 TYR A O 1
ATOM 2443 N N . LYS A 1 293 ? 17.770 13.083 -21.871 1.00 50.56 293 LYS A N 1
ATOM 2444 C CA . LYS A 1 293 ? 18.865 13.629 -22.687 1.00 50.56 293 LYS A CA 1
ATOM 2445 C C . LYS A 1 293 ? 19.775 12.536 -23.270 1.00 50.56 293 LYS A C 1
ATOM 2447 O O . LYS A 1 293 ? 20.335 12.744 -24.340 1.00 50.56 293 LYS A O 1
ATOM 2452 N N . GLU A 1 294 ? 19.925 11.396 -22.594 1.00 50.47 294 GLU A N 1
ATOM 2453 C CA . GLU A 1 294 ? 20.812 10.290 -23.006 1.00 50.47 294 GLU A CA 1
ATOM 2454 C C . GLU A 1 294 ? 20.141 9.221 -23.874 1.00 50.47 294 GLU A C 1
ATOM 2456 O O . GLU A 1 294 ? 20.823 8.569 -24.660 1.00 50.47 294 GLU A O 1
ATOM 2461 N N . PHE A 1 295 ? 18.821 9.063 -23.772 1.00 47.66 295 PHE A N 1
ATOM 2462 C CA . PHE A 1 295 ? 18.030 8.148 -24.595 1.00 47.66 295 PHE A CA 1
ATOM 2463 C C . PHE A 1 295 ? 17.010 8.949 -25.417 1.00 47.66 295 PHE A C 1
ATOM 2465 O O . PHE A 1 295 ? 15.813 8.911 -25.111 1.00 47.66 295 PHE A O 1
ATOM 2472 N N . PRO A 1 296 ? 17.450 9.720 -26.434 1.00 42.44 296 PRO A N 1
ATOM 2473 C CA . PRO A 1 296 ? 16.530 10.380 -27.348 1.00 42.44 296 PRO A CA 1
ATOM 2474 C C . PRO A 1 296 ? 15.668 9.329 -28.061 1.00 42.44 296 PRO A C 1
ATOM 2476 O O . PRO A 1 296 ? 16.066 8.176 -28.207 1.00 42.44 296 PRO A O 1
ATOM 2479 N N . LYS A 1 297 ? 14.483 9.746 -28.515 1.00 44.19 297 LYS A N 1
ATOM 2480 C CA . LYS A 1 297 ? 13.404 8.935 -29.121 1.00 44.19 297 LYS A CA 1
ATOM 2481 C C . LYS A 1 297 ? 13.812 7.885 -30.178 1.00 44.19 297 LYS A C 1
ATOM 2483 O O . LYS A 1 297 ? 12.997 7.030 -30.488 1.00 44.19 297 LYS A O 1
ATOM 2488 N N . ASN A 1 298 ? 15.039 7.900 -30.685 1.00 41.31 298 ASN A N 1
ATOM 2489 C CA . ASN A 1 298 ? 15.486 7.091 -31.818 1.00 41.31 298 ASN A CA 1
ATOM 2490 C C . ASN A 1 298 ? 15.784 5.615 -31.485 1.00 41.31 298 ASN A C 1
ATOM 2492 O O . ASN A 1 298 ? 15.833 4.812 -32.404 1.00 41.31 298 ASN A O 1
ATOM 2496 N N . ASP A 1 299 ? 15.925 5.237 -30.208 1.00 38.31 299 ASP A N 1
ATOM 2497 C CA . ASP A 1 299 ? 16.039 3.819 -29.794 1.00 38.31 299 ASP A CA 1
ATOM 2498 C C . ASP A 1 299 ? 14.676 3.196 -29.410 1.00 38.31 299 ASP A C 1
ATOM 2500 O O . ASP A 1 299 ? 14.611 2.069 -28.910 1.00 38.31 299 ASP A O 1
ATOM 2504 N N . TYR A 1 300 ? 13.577 3.944 -29.580 1.00 42.06 300 TYR A N 1
ATOM 2505 C CA . TYR A 1 300 ? 12.214 3.520 -29.228 1.00 42.06 300 TYR A CA 1
ATOM 2506 C C . TYR A 1 300 ? 11.380 3.108 -30.448 1.00 42.06 300 TYR A C 1
ATOM 2508 O O . TYR A 1 300 ? 10.298 2.555 -30.258 1.00 42.06 300 TYR A O 1
ATOM 2516 N N . ASP A 1 301 ? 11.898 3.317 -31.661 1.00 33.59 301 ASP A N 1
ATOM 2517 C CA . ASP A 1 301 ? 11.351 2.762 -32.898 1.00 33.59 301 ASP A CA 1
ATOM 2518 C C . ASP A 1 301 ? 11.943 1.363 -33.122 1.00 33.59 301 ASP A C 1
ATOM 2520 O O . ASP A 1 301 ? 12.767 1.130 -34.002 1.00 33.59 301 ASP A O 1
ATOM 2524 N N . LEU A 1 302 ? 11.544 0.413 -32.277 1.00 32.56 302 LEU A N 1
ATOM 2525 C CA . LEU A 1 302 ? 11.475 -0.975 -32.714 1.00 32.56 302 LEU A CA 1
ATOM 2526 C C . LEU A 1 302 ? 10.005 -1.227 -33.019 1.00 32.56 302 LEU A C 1
ATOM 2528 O O . LEU A 1 302 ? 9.161 -1.176 -32.124 1.00 32.56 302 LEU A O 1
ATOM 2532 N N . GLU A 1 303 ? 9.746 -1.359 -34.317 1.00 27.88 303 GLU A N 1
ATOM 2533 C CA . GLU A 1 303 ? 8.453 -1.608 -34.943 1.00 27.88 303 GLU A CA 1
ATOM 2534 C C . GLU A 1 303 ? 7.614 -2.629 -34.156 1.00 27.88 303 GLU A C 1
ATOM 2536 O O . GLU A 1 303 ? 8.135 -3.608 -33.617 1.00 27.88 303 GLU A O 1
ATOM 2541 N N . ILE A 1 304 ? 6.309 -2.344 -34.094 1.00 33.41 304 ILE A N 1
ATOM 2542 C CA . ILE A 1 304 ? 5.249 -3.267 -33.660 1.00 33.41 304 ILE A CA 1
ATOM 2543 C C . ILE A 1 304 ? 5.289 -4.536 -34.513 1.00 33.41 304 ILE A C 1
ATOM 2545 O O . ILE A 1 304 ? 5.391 -4.387 -35.751 1.00 33.41 304 ILE A O 1
#

Foldseek 3Di:
DPPCQQLDFAQDALLVLLVVLQVLCVVCVLLQALPNDLVVLVVLLQVQVLLVVPPVSVVVVVPPDVPVCNLSSLSSNLLVLLLVLLVLLCVLQVVLVLLVQLPDPVSCVVVVNHRPDPPCDLLVSLLSNLLSLLSSQLSLLQSLCSSSQFDWDAHPPGFIWTFHQHPVGTDIGGQQVSCCSQLVDNDDDPLVSSLSVLVSCVVRHPNRDDADSVVSVVSVVSNVVSPCCVVVPPDSPDDDDSVVSLVCVVRSLVSSVVSVVSSVSRGPSSPCVDPVVVVCNVCVVVVNVVVCVVDPCPVVPPDD

Solvent-accessible surface area (backbone atoms only — not comparable to full-atom values): 16919 Å² total; per-residue (Å²): 141,90,75,62,72,87,76,38,64,44,58,66,34,61,68,58,50,17,50,50,47,36,52,50,35,70,77,38,47,68,66,60,35,68,82,32,59,61,67,57,46,52,46,55,51,50,56,54,53,58,27,63,77,36,79,79,40,44,60,52,54,62,71,76,42,76,64,87,48,55,62,57,47,51,55,33,42,23,50,52,52,14,47,52,22,44,45,50,13,48,65,30,40,50,58,44,51,56,51,51,40,42,70,31,68,62,51,24,66,76,67,66,46,72,58,90,48,98,80,70,50,74,48,62,47,29,50,53,30,42,43,24,47,45,48,17,37,51,24,15,52,47,14,41,38,9,62,68,30,44,39,82,45,79,46,85,87,89,38,53,30,32,39,36,32,26,86,93,43,80,45,80,36,54,39,69,61,45,40,36,71,76,64,74,38,91,68,72,58,73,68,55,42,50,52,53,48,50,51,49,44,46,78,69,26,56,77,44,80,82,74,68,60,68,60,51,51,52,42,49,54,53,23,51,55,29,50,51,50,67,73,63,77,59,72,74,66,81,84,61,64,56,66,54,52,66,68,46,43,62,60,36,50,53,46,38,53,50,27,49,56,53,45,57,64,21,40,81,77,57,70,75,81,51,72,69,54,59,53,46,69,68,46,42,66,58,55,50,54,57,44,58,70,72,58,52,76,78,82,67,74,69,81,132

pLDDT: mean 72.87, std 17.01, range [27.88, 96.38]

Nearest PDB structures (foldseek):
  2nrj-assembly1_A  TM=2.245E-01  e=9.642E-01  Bacillus cereus
  7ki0-assembly1_R  TM=2.300E-01  e=3.869E+00  Homo sapiens
  9ivm-assembly1_R  TM=2.215E-01  e=3.869E+00  Homo sapiens
  8yw3-assembly1_R  TM=2.453E-01  e=5.870E+00  Homo sapiens

Mean predicted aligned error: 10.84 Å

Radius of gyration: 21.62 Å; Cα contacts (8 Å, |Δi|>4): 337; chains: 1; bounding box: 64×37×66 Å